Protein AF-A0A132A6T2-F1 (afdb_monomer)

Nearest PDB structures (foldseek):
  8af3-assembly1_A  TM=8.621E-01  e=3.380E-07  Homo sapiens
  8af2-assembly2_B  TM=8.865E-01  e=6.655E-07  Homo sapiens
  6z1x-assembly1_A  TM=7.982E-01  e=3.784E-07  Homo sapiens
  1ikt-assembly1_A  TM=7.901E-01  e=5.945E-07  Homo sapiens
  2qzt-assembly1_A  TM=7.476E-01  e=1.087E-03  Aedes aegypti

Radius of gyration: 22.66 Å; Cα contacts (8 Å, |Δi|>4): 522; chains: 1; bounding box: 51×52×61 Å

pLDDT: mean 80.08, std 14.8, range [29.42, 97.94]

Foldseek 3Di:
DDPVDPVDDDDPDDDPDPDDDQKDKDADPVVVVCVVLVVAQPVNCPVVVRIDMDHDVVVVVVVSVVVVVVVVVQVPDQDDPVNLVVLVVPQAQALFLVSVVLVLVQQCLQQCLVLLQVAAFKEWEQEDAPNHGDWIWIWGCNVPSSIDIDTDPDDPPDGQKYWYYYSLQVLVLDRPIDIDHDVVRSVSVVVSVVVCVVVCVCVLSVQSSQAVNVDGGHGPFSVSNLVSLLSLLVVVVVPLLVPQVPAKEKEQEDDPRDGPWIKIQDRQPCVVVDGYDRMHTDYDDDDLRHKYKYAYRSVSVCLLVVNLDSNSSRLQQSQVSCVVVVRIDMGRPCVSVSSCSVSSVGDSHPDDD

Sequence (353 aa):
LDLKDKARKIYRGDGGKGSKVDCTLIIDDQHITELLINKLDPLEAYMTGKLKVLGNITAIHKLQQLWLENSNRTQSASPTENEDHDLLESIPVSGLKSDIVFSVLRNRMHEEPEFVRRITAAYQFNVTSNGELRAIWSAENKTNALGAVYNEPYKNGKPDCSITVEDDDLAFMLGKLKVKGNIMLLQRLNSLWIELQKSGKAPEIPFIVDLISKTNLLPGLRSEMMIIELIQRLIRLPYLCQEILKVLIGFEITQNHQIVAEYCKLRLDFSKSKLTGVFDRGLPPDSADNCILTMSDDDFVRLVYHRFTLEKRNLLFYITKGIEMKKIKARGRTDIIEKITIIFKTPTSRVKL

Mean predicted aligned error: 12.39 Å

Solvent-accessible surface area (backbone atoms only — not comparable to full-atom values): 20186 Å² total; per-residue (Å²): 114,41,80,84,49,94,84,52,50,78,72,89,73,96,55,72,89,88,58,83,77,59,58,50,79,47,62,50,73,70,54,53,54,32,42,76,67,67,75,37,55,73,65,56,31,38,77,70,60,57,34,41,79,44,74,48,63,69,60,48,54,50,52,50,48,53,53,48,53,57,50,48,67,52,65,76,63,56,75,50,77,65,54,55,52,52,52,60,69,69,48,70,35,78,36,52,57,52,62,56,53,49,50,54,49,42,54,47,29,66,72,36,42,75,64,41,66,77,52,80,47,33,36,28,38,42,28,18,57,97,86,41,84,74,48,36,36,19,44,31,28,74,93,36,71,57,45,50,63,47,84,40,74,55,85,85,62,80,54,50,24,38,37,36,36,42,36,87,38,50,79,70,79,71,47,84,68,47,77,48,72,46,62,68,56,55,56,49,52,50,52,52,50,55,48,42,55,73,68,59,80,49,75,48,53,69,49,53,46,54,43,61,71,76,42,83,60,58,59,76,36,48,50,66,54,47,51,55,49,48,46,42,17,50,71,75,35,60,66,54,37,66,77,71,31,83,48,39,39,22,37,41,28,22,56,97,88,38,81,75,47,40,31,15,38,42,53,57,45,68,88,74,83,48,84,57,54,56,52,47,80,38,66,60,80,93,50,67,69,26,29,36,39,36,29,37,38,69,52,49,48,28,53,60,70,61,59,79,51,64,64,74,79,62,75,77,41,56,65,59,49,28,37,77,70,67,52,33,47,77,43,58,39,60,87,47,53,65,69,55,41,55,51,49,71,40,66,71,48,99,60,81,130

Organism: Sarcoptes scabiei (NCBI:txid52283)

Structure (mmCIF, N/CA/C/O backbone):
data_AF-A0A132A6T2-F1
#
_entry.id   AF-A0A132A6T2-F1
#
loop_
_atom_site.group_PDB
_atom_site.id
_atom_site.type_symbol
_atom_site.label_atom_id
_atom_site.label_alt_id
_atom_site.label_comp_id
_atom_site.label_asym_id
_atom_site.label_entity_id
_atom_site.label_seq_id
_atom_site.pdbx_PDB_ins_code
_atom_site.Cartn_x
_atom_site.Cartn_y
_atom_site.Cartn_z
_atom_site.occupancy
_atom_site.B_iso_or_equiv
_atom_site.auth_seq_id
_atom_site.auth_comp_id
_atom_site.auth_asym_id
_atom_site.auth_atom_id
_atom_site.pdbx_PDB_model_num
ATOM 1 N N . LEU A 1 1 ? -14.704 16.040 -22.776 1.00 71.00 1 LEU A N 1
ATOM 2 C CA . LEU A 1 1 ? -14.395 16.161 -21.334 1.00 71.00 1 LEU A CA 1
ATOM 3 C C . LEU A 1 1 ? -15.457 17.053 -20.708 1.00 71.00 1 LEU A C 1
ATOM 5 O O . LEU A 1 1 ? -15.627 18.166 -21.183 1.00 71.00 1 LEU A O 1
ATOM 9 N N . ASP A 1 2 ? -16.189 16.570 -19.710 1.00 75.69 2 ASP A N 1
ATOM 10 C CA . ASP A 1 2 ? -17.171 17.356 -18.961 1.00 75.69 2 ASP A CA 1
ATOM 11 C C . ASP A 1 2 ? -16.617 17.644 -17.565 1.00 75.69 2 ASP A C 1
ATOM 13 O O . ASP A 1 2 ? -16.524 16.749 -16.722 1.00 75.69 2 ASP A O 1
ATOM 17 N N . LEU A 1 3 ? -16.200 18.895 -17.363 1.00 75.00 3 LEU A N 1
ATOM 18 C CA . LEU A 1 3 ? -15.690 19.407 -16.089 1.00 75.00 3 LEU A CA 1
ATOM 19 C C . LEU A 1 3 ? -16.753 20.168 -15.286 1.00 75.00 3 LEU A C 1
ATOM 21 O O . LEU A 1 3 ? -16.459 20.619 -14.181 1.00 75.00 3 LEU A O 1
ATOM 25 N N . LYS A 1 4 ? -17.959 20.350 -15.838 1.00 71.19 4 LYS A N 1
ATOM 26 C CA . LYS A 1 4 ? -19.069 21.025 -15.156 1.00 71.19 4 LYS A CA 1
ATOM 27 C C . LYS A 1 4 ? -19.788 20.070 -14.208 1.00 71.19 4 LYS A C 1
ATOM 29 O O . LYS A 1 4 ? -20.270 20.497 -13.161 1.00 71.19 4 LYS A O 1
ATOM 34 N N . ASP A 1 5 ? -19.834 18.784 -14.552 1.00 67.25 5 ASP A N 1
ATOM 35 C CA . ASP A 1 5 ? -20.302 17.736 -13.649 1.00 67.25 5 ASP A CA 1
ATOM 36 C C . ASP A 1 5 ? -19.315 17.555 -12.478 1.00 67.25 5 ASP A C 1
ATOM 38 O O . ASP A 1 5 ? -18.112 17.360 -12.683 1.00 67.25 5 ASP A O 1
ATOM 42 N N . LYS A 1 6 ? -19.822 17.565 -11.237 1.00 60.31 6 LYS A N 1
ATOM 43 C CA . LYS A 1 6 ? -19.025 17.310 -10.022 1.00 60.31 6 LYS A CA 1
ATOM 44 C C . LYS A 1 6 ? -18.296 15.963 -10.073 1.00 60.31 6 LYS A C 1
ATOM 46 O O . LYS A 1 6 ? -17.220 15.841 -9.494 1.00 60.31 6 LYS A O 1
ATOM 51 N N . ALA A 1 7 ? -18.854 14.974 -10.774 1.00 57.16 7 ALA A N 1
ATOM 52 C CA . ALA A 1 7 ? -18.249 13.659 -10.958 1.00 57.16 7 ALA A CA 1
ATOM 53 C C . ALA A 1 7 ? -17.127 13.635 -12.011 1.00 57.16 7 ALA A C 1
ATOM 55 O O . ALA A 1 7 ? -16.346 12.689 -11.995 1.00 57.16 7 ALA A O 1
ATOM 56 N N . ARG A 1 8 ? -17.032 14.663 -12.875 1.00 70.62 8 ARG A N 1
ATOM 57 C CA . ARG A 1 8 ? -16.101 14.805 -14.013 1.00 70.62 8 ARG A CA 1
ATOM 58 C C . ARG A 1 8 ? -16.141 13.609 -14.969 1.00 70.62 8 ARG A C 1
ATOM 60 O O . ARG A 1 8 ? -15.693 12.514 -14.644 1.00 70.62 8 ARG A O 1
ATOM 67 N N . LYS A 1 9 ? -16.646 13.798 -16.187 1.00 69.69 9 LYS A N 1
ATOM 68 C CA . LYS A 1 9 ? -16.895 12.677 -17.111 1.00 69.69 9 LYS A CA 1
ATOM 69 C C . LYS A 1 9 ? -16.125 12.810 -18.423 1.00 69.69 9 LYS A C 1
ATOM 71 O O . LYS A 1 9 ? -15.886 13.907 -18.930 1.00 69.69 9 LYS A O 1
ATOM 76 N N . ILE A 1 10 ? -15.736 11.672 -18.992 1.00 78.75 10 ILE A N 1
ATOM 77 C CA . ILE A 1 10 ? -15.120 11.566 -20.319 1.00 78.75 10 ILE A CA 1
ATOM 78 C C . ILE A 1 10 ? -16.016 10.663 -21.164 1.00 78.75 10 ILE A C 1
ATOM 80 O O . ILE A 1 10 ? -16.459 9.617 -20.697 1.00 78.75 10 ILE A O 1
ATOM 84 N N . TYR A 1 11 ? -16.283 11.077 -22.399 1.00 74.88 11 TYR A N 1
ATOM 85 C CA . TYR A 1 11 ? -17.100 10.335 -23.356 1.00 74.88 11 TYR A CA 1
ATOM 86 C C . TYR A 1 11 ? -16.388 10.325 -24.709 1.00 74.88 11 TYR A C 1
ATOM 88 O O . TYR A 1 11 ? -15.649 11.263 -25.016 1.00 74.88 11 TYR A O 1
ATOM 96 N N . ARG A 1 12 ? -16.630 9.286 -25.512 1.00 73.69 12 ARG A N 1
ATOM 97 C CA . ARG A 1 12 ? -16.178 9.182 -26.906 1.00 73.69 12 ARG A CA 1
ATOM 98 C C . ARG A 1 12 ? -17.354 9.516 -27.835 1.00 73.69 12 ARG A C 1
ATOM 100 O O . ARG A 1 12 ? -18.436 8.976 -27.625 1.00 73.69 12 ARG A O 1
ATOM 107 N N . GLY A 1 13 ? -17.142 10.375 -28.836 1.00 71.75 13 GLY A N 1
ATOM 108 C CA . GLY A 1 13 ? -18.179 10.864 -29.767 1.00 71.75 13 GLY A CA 1
ATOM 109 C C . GLY A 1 13 ? -18.578 12.331 -29.535 1.00 71.75 13 GLY A C 1
ATOM 110 O O . GLY A 1 13 ? -17.960 13.007 -28.710 1.00 71.75 13 GLY A O 1
ATOM 111 N N . ASP A 1 14 ? -19.609 12.809 -30.245 1.00 60.06 14 ASP A N 1
ATOM 112 C CA . ASP A 1 14 ? -20.043 14.224 -30.334 1.00 60.06 14 ASP A CA 1
ATOM 113 C C . ASP A 1 14 ? -20.740 14.782 -29.072 1.00 60.06 14 ASP A C 1
ATOM 115 O O . ASP A 1 14 ? -21.805 15.393 -29.126 1.00 60.06 14 ASP A O 1
ATOM 119 N N . GLY A 1 15 ? -20.120 14.597 -27.904 1.00 58.72 15 GLY A N 1
ATOM 120 C CA . GLY A 1 15 ? -20.631 15.075 -26.620 1.00 58.72 15 GLY A CA 1
ATOM 121 C C . GLY A 1 15 ? -21.789 14.222 -26.087 1.00 58.72 15 GLY A C 1
ATOM 122 O O . GLY A 1 15 ? -22.667 13.764 -26.812 1.00 58.72 15 GLY A O 1
ATOM 123 N N . GLY A 1 16 ? -21.796 13.955 -24.779 1.00 54.16 16 GLY A N 1
ATOM 124 C CA . GLY A 1 16 ? -22.886 13.206 -24.150 1.00 54.16 16 GLY A CA 1
ATOM 125 C C . GLY A 1 16 ? -24.226 13.927 -24.339 1.00 54.16 16 GLY A C 1
ATOM 126 O O . GLY A 1 16 ? -24.342 15.086 -23.953 1.00 54.16 16 GLY A O 1
ATOM 127 N N . LYS A 1 17 ? -25.203 13.238 -24.951 1.00 52.88 17 LYS A N 1
ATOM 128 C CA . LYS A 1 17 ? -26.639 13.578 -25.070 1.00 52.88 17 LYS A CA 1
ATOM 129 C C . LYS A 1 17 ? -26.996 15.046 -24.753 1.00 52.88 17 LYS A C 1
ATOM 131 O O . LYS A 1 17 ? -27.453 15.347 -23.655 1.00 52.88 17 LYS A O 1
ATOM 136 N N . GLY A 1 18 ? -26.843 15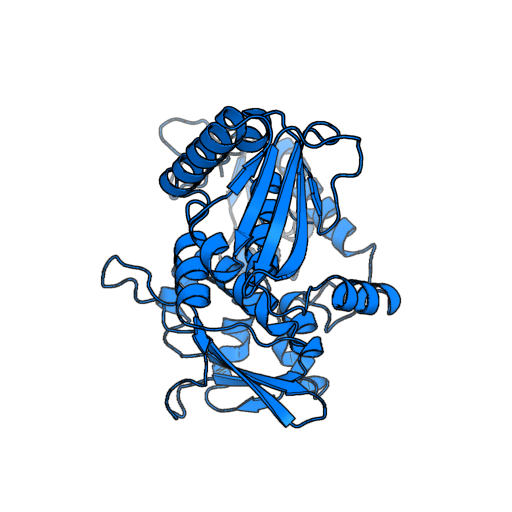.940 -25.732 1.00 57.88 18 GLY A N 1
ATOM 137 C CA . GLY A 1 18 ? -27.457 17.278 -25.711 1.00 57.88 18 GLY A CA 1
ATOM 138 C C . GLY A 1 18 ? -26.731 18.366 -24.909 1.00 57.88 18 GLY A C 1
ATOM 139 O O . GLY A 1 18 ? -27.236 19.485 -24.826 1.00 57.88 18 GLY A O 1
ATOM 140 N N . SER A 1 19 ? -25.554 18.094 -24.343 1.00 62.72 19 SER A N 1
ATOM 141 C CA . SER A 1 19 ? -24.766 19.119 -23.647 1.00 62.72 19 SER A CA 1
ATOM 142 C C . SER A 1 19 ? -24.041 20.045 -24.629 1.00 62.72 19 SER A C 1
ATOM 144 O O . SER A 1 19 ? -23.263 19.593 -25.467 1.00 62.72 19 SER A O 1
ATOM 146 N N . LYS A 1 20 ? -24.248 21.363 -24.497 1.00 71.19 20 LYS A N 1
ATOM 147 C CA . LYS A 1 20 ? -23.522 22.382 -25.270 1.00 71.19 20 LYS A CA 1
ATOM 148 C C . LYS A 1 20 ? -22.029 22.332 -24.926 1.00 71.19 20 LYS A C 1
ATOM 150 O O . LYS A 1 20 ? -21.650 22.593 -23.785 1.00 71.19 20 LYS A O 1
ATOM 155 N N . VAL A 1 21 ? -21.197 22.013 -25.914 1.00 79.75 21 VAL A N 1
ATOM 156 C CA . VAL A 1 21 ? -19.734 22.021 -25.788 1.00 79.75 21 VAL A CA 1
ATOM 157 C C . VAL A 1 21 ? -19.253 23.466 -25.643 1.00 79.75 21 VAL A C 1
ATOM 159 O O . VAL A 1 21 ? -19.522 24.300 -26.505 1.00 79.75 21 VAL A O 1
ATOM 162 N N . ASP A 1 22 ? -18.556 23.778 -24.546 1.00 81.19 22 ASP A N 1
ATOM 163 C CA . ASP A 1 22 ? -18.015 25.128 -24.324 1.00 81.19 22 ASP A CA 1
ATOM 164 C C . ASP A 1 22 ? -16.772 25.401 -25.161 1.00 81.19 22 ASP A C 1
ATOM 166 O O . ASP A 1 22 ? -16.528 26.542 -25.550 1.00 81.19 22 ASP A O 1
ATOM 170 N N . CYS A 1 23 ? -15.972 24.365 -25.409 1.00 85.06 23 CYS A N 1
ATOM 171 C CA . CYS A 1 23 ? -14.775 24.460 -26.218 1.00 85.06 23 CYS A CA 1
ATOM 172 C C . CYS A 1 23 ? -14.465 23.140 -26.928 1.00 85.06 23 CYS A C 1
ATOM 174 O O . CYS A 1 23 ? -14.558 22.067 -26.327 1.00 85.06 23 CYS A O 1
ATOM 176 N N . THR A 1 24 ? -14.056 23.250 -28.189 1.00 85.50 24 THR A N 1
ATOM 177 C CA . THR A 1 24 ? -13.569 22.145 -29.010 1.00 85.50 24 THR A CA 1
ATOM 178 C C . THR A 1 24 ? -12.079 22.334 -29.263 1.00 85.50 24 THR A C 1
ATOM 180 O O . THR A 1 24 ? -11.660 23.374 -29.772 1.00 85.50 24 THR A O 1
ATOM 183 N N . LEU A 1 25 ? -11.291 21.316 -28.923 1.00 85.88 25 LEU A N 1
ATOM 184 C CA . LEU A 1 25 ? -9.871 21.228 -29.252 1.00 85.88 25 LEU A CA 1
ATOM 185 C C . LEU A 1 25 ? -9.713 20.300 -30.454 1.00 85.88 25 LEU A C 1
ATOM 187 O O . LEU A 1 25 ? -10.222 19.181 -30.430 1.00 85.88 25 LEU A O 1
ATOM 191 N N . ILE A 1 26 ? -9.019 20.765 -31.487 1.00 87.38 26 ILE A N 1
ATOM 192 C CA . ILE A 1 26 ? -8.704 19.980 -32.681 1.00 87.38 26 ILE A CA 1
ATOM 193 C C . ILE A 1 26 ? -7.190 19.882 -32.765 1.00 87.38 26 ILE A C 1
ATOM 195 O O . ILE A 1 26 ? -6.497 20.897 -32.779 1.00 87.38 26 ILE A O 1
ATOM 199 N N . ILE A 1 27 ? -6.682 18.663 -32.802 1.00 89.06 27 ILE A N 1
ATOM 200 C CA . ILE A 1 27 ? -5.256 18.374 -32.762 1.00 89.06 27 ILE A CA 1
ATOM 201 C C . ILE A 1 27 ? -5.021 17.020 -33.421 1.00 89.06 27 ILE A C 1
ATOM 203 O O . ILE A 1 27 ? -5.876 16.136 -33.343 1.00 89.06 27 ILE A O 1
ATOM 207 N N . ASP A 1 28 ? -3.882 16.884 -34.089 1.00 87.19 28 ASP A N 1
ATOM 208 C CA . ASP A 1 28 ? -3.445 15.605 -34.636 1.00 87.19 28 ASP A CA 1
ATOM 209 C C . ASP A 1 28 ? -3.025 14.642 -33.512 1.00 87.19 28 ASP A C 1
ATOM 211 O O . ASP A 1 28 ? -2.457 15.062 -32.499 1.00 87.19 28 ASP A O 1
ATOM 215 N N . ASP A 1 29 ? -3.288 13.348 -33.686 1.00 80.25 29 ASP A N 1
ATOM 216 C CA . ASP A 1 29 ? -2.965 12.314 -32.697 1.00 80.25 29 ASP A CA 1
ATOM 217 C C . ASP A 1 29 ? -1.469 12.306 -32.325 1.00 80.25 29 ASP A C 1
ATOM 219 O O . ASP A 1 29 ? -1.109 12.196 -31.145 1.00 80.25 29 ASP A O 1
ATOM 223 N N . GLN A 1 30 ? -0.589 12.555 -33.305 1.00 80.38 30 GLN A N 1
ATOM 224 C CA . GLN A 1 30 ? 0.849 12.661 -33.064 1.00 80.38 30 GLN A CA 1
ATOM 225 C C . GLN A 1 30 ? 1.170 13.809 -32.091 1.00 80.38 30 GLN A C 1
ATOM 227 O O . GLN A 1 30 ? 1.934 13.635 -31.136 1.00 80.38 30 GLN A O 1
ATOM 232 N N . HIS A 1 31 ? 0.551 14.975 -32.283 1.00 81.44 31 HIS A N 1
ATOM 233 C CA . HIS A 1 31 ? 0.792 16.153 -31.448 1.00 81.44 31 HIS A CA 1
ATOM 234 C C . HIS A 1 31 ? 0.142 16.043 -30.064 1.00 81.44 31 HIS A C 1
ATOM 236 O O . HIS A 1 31 ? 0.678 16.599 -29.107 1.00 81.44 31 HIS A O 1
ATOM 242 N N . ILE A 1 32 ? -0.955 15.287 -29.911 1.00 78.94 32 ILE A N 1
ATOM 243 C CA . ILE A 1 32 ? -1.492 14.930 -28.584 1.00 78.94 32 ILE A CA 1
ATOM 244 C C . ILE A 1 32 ? -0.417 14.243 -27.748 1.00 78.94 32 ILE A C 1
ATOM 246 O O . ILE A 1 32 ? -0.217 14.596 -26.585 1.00 78.94 32 ILE A O 1
ATOM 250 N N . THR A 1 33 ? 0.296 13.289 -28.346 1.00 73.00 33 THR A N 1
ATOM 251 C CA . THR A 1 33 ? 1.352 12.555 -27.649 1.00 73.00 33 THR A CA 1
ATOM 252 C C . THR A 1 33 ? 2.486 13.495 -27.253 1.00 73.00 33 THR A C 1
ATOM 254 O O . THR A 1 33 ? 2.920 13.458 -26.105 1.00 73.00 33 THR A O 1
ATOM 257 N N . GLU A 1 34 ? 2.918 14.378 -28.159 1.00 77.31 34 GLU A N 1
ATOM 258 C CA . GLU A 1 34 ? 3.969 15.374 -27.907 1.00 77.31 34 GLU A CA 1
ATOM 259 C C . GLU A 1 34 ? 3.593 16.381 -26.803 1.00 77.31 34 GLU A C 1
ATOM 261 O O . GLU A 1 34 ? 4.440 16.689 -25.960 1.00 77.31 34 GLU A O 1
ATOM 266 N N . LEU A 1 35 ? 2.333 16.836 -26.751 1.00 70.00 35 LEU A N 1
ATOM 267 C CA . LEU A 1 35 ? 1.815 17.687 -25.671 1.00 70.00 35 LEU A CA 1
ATOM 268 C C . LEU A 1 35 ? 1.802 16.950 -24.325 1.00 70.00 35 LEU A C 1
ATOM 270 O O . LEU A 1 35 ? 2.228 17.497 -23.312 1.00 70.00 35 LEU A O 1
ATOM 274 N N . LEU A 1 36 ? 1.337 15.695 -24.295 1.00 66.12 36 LEU A N 1
ATOM 275 C CA . LEU A 1 36 ? 1.221 14.910 -23.057 1.00 66.12 36 LEU A CA 1
ATOM 276 C C . LEU A 1 36 ? 2.575 14.580 -22.419 1.00 66.12 36 LEU A C 1
ATOM 278 O O . LEU A 1 36 ? 2.660 14.397 -21.204 1.00 66.12 36 LEU A O 1
ATOM 282 N N . ILE A 1 37 ? 3.628 14.493 -23.230 1.00 64.44 37 ILE A N 1
ATOM 283 C CA . ILE A 1 37 ? 4.999 14.242 -22.770 1.00 64.44 37 ILE A CA 1
ATOM 284 C C . ILE A 1 37 ? 5.834 15.525 -22.655 1.00 64.44 37 ILE A C 1
ATOM 286 O O . ILE A 1 37 ? 7.044 15.428 -22.465 1.00 64.44 37 ILE A O 1
ATOM 290 N N . ASN A 1 38 ? 5.209 16.706 -22.760 1.00 62.34 38 ASN A N 1
ATOM 291 C CA . ASN A 1 38 ? 5.855 18.025 -22.718 1.00 62.34 38 ASN A CA 1
ATOM 292 C C . ASN A 1 38 ? 6.988 18.211 -23.750 1.00 62.34 38 ASN A C 1
ATOM 294 O O . ASN A 1 38 ? 7.913 18.989 -23.519 1.00 62.34 38 ASN A O 1
ATOM 298 N N . LYS A 1 39 ? 6.947 17.492 -24.880 1.00 72.06 39 LYS A N 1
ATOM 299 C CA . LYS A 1 39 ? 7.854 17.727 -26.019 1.00 72.06 39 LYS A CA 1
ATOM 300 C C . LYS A 1 39 ? 7.389 18.882 -26.899 1.00 72.06 39 LYS A C 1
ATOM 302 O O . LYS A 1 39 ? 8.208 19.468 -27.595 1.00 72.06 39 LYS A O 1
ATOM 307 N N . LEU A 1 40 ? 6.094 19.175 -26.875 1.00 74.38 40 LEU A N 1
ATOM 308 C CA . LEU A 1 40 ? 5.492 20.310 -27.554 1.00 74.38 40 LEU A CA 1
ATOM 309 C C . LEU A 1 40 ? 4.835 21.196 -26.497 1.00 74.38 40 LEU A C 1
ATOM 311 O O . LEU A 1 40 ? 4.077 20.704 -25.658 1.00 74.38 40 LEU A O 1
ATOM 315 N N . ASP A 1 41 ? 5.141 22.489 -26.517 1.00 79.25 41 ASP A N 1
ATOM 316 C CA . ASP A 1 41 ? 4.505 23.442 -25.616 1.00 79.25 41 ASP A CA 1
ATOM 317 C C . ASP A 1 41 ? 3.054 23.725 -26.074 1.00 79.25 41 ASP A C 1
ATOM 319 O O . ASP A 1 41 ? 2.813 23.933 -27.266 1.00 79.25 41 ASP A O 1
ATOM 323 N N . PRO A 1 42 ? 2.055 23.736 -25.170 1.00 74.38 42 PRO A N 1
ATOM 324 C CA . PRO A 1 42 ? 0.662 24.003 -25.529 1.00 74.38 42 PRO A CA 1
ATOM 325 C C . PRO A 1 42 ? 0.403 25.360 -26.195 1.00 74.38 42 PRO A C 1
ATOM 327 O O . PRO A 1 42 ? -0.514 25.468 -27.013 1.00 74.38 42 PRO A O 1
ATOM 330 N N . LEU A 1 43 ? 1.159 26.401 -25.833 1.00 75.69 43 LEU A N 1
ATOM 331 C CA . LEU A 1 43 ? 1.038 27.724 -26.439 1.00 75.69 43 LEU A CA 1
ATOM 332 C C . LEU A 1 43 ? 1.706 27.730 -27.815 1.00 75.69 43 LEU A C 1
ATOM 334 O O . LEU A 1 43 ? 1.110 28.225 -28.768 1.00 75.69 43 LEU A O 1
ATOM 338 N N . GLU A 1 44 ? 2.877 27.111 -27.954 1.00 81.12 44 GLU A N 1
ATOM 339 C CA . GLU A 1 44 ? 3.532 26.908 -29.250 1.00 81.12 44 GLU A CA 1
ATOM 340 C C . GLU A 1 44 ? 2.643 26.111 -30.215 1.00 81.12 44 GLU A C 1
ATOM 342 O O . GLU A 1 44 ? 2.447 26.519 -31.360 1.00 81.12 44 GLU A O 1
ATOM 347 N N . ALA A 1 45 ? 2.042 25.009 -29.760 1.00 84.12 45 ALA A N 1
ATOM 348 C CA . ALA A 1 45 ? 1.122 24.204 -30.560 1.00 84.12 45 ALA A CA 1
ATOM 349 C C . ALA A 1 45 ? -0.061 25.034 -31.070 1.00 84.12 45 ALA A C 1
ATOM 351 O O . ALA A 1 45 ? -0.480 24.880 -32.217 1.00 84.12 45 ALA A O 1
ATOM 352 N N . TYR A 1 46 ? -0.583 25.931 -30.230 1.00 81.44 46 TYR A N 1
ATOM 353 C CA . TYR A 1 46 ? -1.661 26.836 -30.608 1.00 81.44 46 TYR A CA 1
ATOM 354 C C . TYR A 1 46 ? -1.201 27.886 -31.627 1.00 81.44 46 TYR A C 1
ATOM 356 O O . TYR A 1 46 ? -1.811 28.029 -32.686 1.00 81.44 46 TYR A O 1
ATOM 364 N N . MET A 1 47 ? -0.084 28.566 -31.356 1.00 79.75 47 MET A N 1
ATOM 365 C CA . MET A 1 47 ? 0.470 29.613 -32.223 1.00 79.75 47 MET A CA 1
ATOM 366 C C . MET A 1 47 ? 0.902 29.082 -33.596 1.00 79.75 47 MET A C 1
ATOM 368 O O . MET A 1 47 ? 0.793 29.788 -34.594 1.00 79.75 47 MET A O 1
ATOM 372 N N . THR A 1 48 ? 1.358 27.830 -33.659 1.00 87.25 48 THR A N 1
ATOM 373 C CA . THR A 1 48 ? 1.771 27.153 -34.902 1.00 87.25 48 THR A CA 1
ATOM 374 C C . THR A 1 48 ? 0.617 26.444 -35.620 1.00 87.25 48 THR A C 1
ATOM 376 O O . THR A 1 48 ? 0.817 25.871 -36.689 1.00 87.25 48 THR A O 1
ATOM 379 N N . GLY A 1 49 ? -0.597 26.468 -35.058 1.00 86.31 49 GLY A N 1
ATOM 380 C CA . GLY A 1 49 ? -1.794 25.860 -35.647 1.00 86.31 49 GLY A CA 1
ATOM 381 C C . GLY A 1 49 ? -1.889 24.334 -35.521 1.00 86.31 49 GLY A C 1
ATOM 382 O O . GLY A 1 49 ? -2.845 23.753 -36.041 1.00 86.31 49 GLY A O 1
ATOM 383 N N . LYS A 1 50 ? -0.945 23.692 -34.817 1.00 87.75 50 LYS A N 1
ATOM 384 C CA . LYS A 1 50 ? -0.956 22.253 -34.482 1.00 87.75 50 LYS A CA 1
ATOM 385 C C . LYS A 1 50 ? -2.074 21.893 -33.497 1.00 87.75 50 LYS A C 1
ATOM 387 O O . LYS A 1 50 ? -2.604 20.787 -33.540 1.00 87.75 50 LYS A O 1
ATOM 392 N N . LEU A 1 51 ? -2.450 22.838 -32.634 1.00 87.88 51 LEU A N 1
ATOM 393 C CA . LEU A 1 51 ? -3.612 22.786 -31.752 1.00 87.88 51 LEU A CA 1
ATOM 394 C C . LEU A 1 51 ? -4.567 23.917 -32.139 1.00 87.88 51 LEU A C 1
ATOM 396 O O . LEU A 1 51 ? -4.259 25.089 -31.955 1.00 87.88 51 LEU A O 1
ATOM 400 N N . LYS A 1 52 ? -5.754 23.584 -32.640 1.00 88.19 52 LYS A N 1
ATOM 401 C CA . LYS A 1 52 ? -6.811 24.566 -32.907 1.00 88.19 52 LYS A CA 1
ATOM 402 C C . LYS A 1 52 ? -7.838 24.549 -31.785 1.00 88.19 52 LYS A C 1
ATOM 404 O O . LYS A 1 52 ? -8.211 23.494 -31.275 1.00 88.19 52 LYS A O 1
ATOM 409 N N . VAL A 1 53 ? -8.318 25.734 -31.436 1.00 84.88 53 VAL A N 1
ATOM 410 C CA . VAL A 1 53 ? -9.278 25.955 -30.355 1.00 84.88 53 VAL A CA 1
ATOM 411 C C . VAL A 1 53 ? -10.499 26.657 -30.930 1.00 84.88 53 VAL A C 1
ATOM 413 O O . VAL A 1 53 ? -10.369 27.703 -31.559 1.00 84.88 53 VAL A O 1
ATOM 416 N N . LEU A 1 54 ? -11.686 26.100 -30.701 1.00 84.88 54 LEU A N 1
ATOM 417 C CA . LEU A 1 54 ? -12.967 26.707 -31.068 1.00 84.88 54 LEU A CA 1
ATOM 418 C C . LEU A 1 54 ? -13.833 26.888 -29.816 1.00 84.88 54 LEU A C 1
ATOM 420 O O . LEU A 1 54 ? -13.828 26.033 -28.932 1.00 84.88 54 LEU A O 1
ATOM 424 N N . GLY A 1 55 ? -14.616 27.964 -29.744 1.00 84.50 55 GLY A N 1
ATOM 425 C CA . GLY A 1 55 ? -15.514 28.237 -28.615 1.00 84.50 55 GLY A CA 1
ATOM 426 C C . GLY A 1 55 ? -14.900 29.162 -27.559 1.00 84.50 55 GLY A C 1
ATOM 427 O O . GLY A 1 55 ? -14.279 30.168 -27.892 1.00 84.50 55 GLY A O 1
ATOM 428 N N . ASN A 1 56 ? -15.120 28.873 -26.276 1.00 82.50 56 ASN A N 1
ATOM 429 C CA . ASN A 1 56 ? -14.748 29.752 -25.167 1.00 82.50 56 ASN A CA 1
ATOM 430 C C . ASN A 1 56 ? -13.230 29.750 -24.901 1.00 82.50 56 ASN A C 1
ATOM 432 O O . ASN A 1 56 ? -12.711 28.913 -24.160 1.00 82.50 56 ASN A O 1
ATOM 436 N N . ILE A 1 57 ? -12.535 30.742 -25.458 1.00 76.62 57 ILE A N 1
ATOM 437 C CA . ILE A 1 57 ? -11.081 30.937 -25.337 1.00 76.62 57 ILE A CA 1
ATOM 438 C C . ILE A 1 57 ? -10.634 31.086 -23.866 1.00 76.62 57 ILE A C 1
ATOM 440 O O . ILE A 1 57 ? -9.579 30.582 -23.481 1.00 76.62 57 ILE A O 1
ATOM 444 N N . THR A 1 58 ? -11.455 31.680 -22.991 1.00 78.00 58 THR A N 1
ATOM 445 C CA . THR A 1 58 ? -11.142 31.812 -21.555 1.00 78.00 58 THR A CA 1
ATOM 446 C C . THR A 1 58 ? -11.061 30.456 -20.848 1.00 78.00 58 THR A C 1
ATOM 448 O O . THR A 1 58 ? -10.252 30.283 -19.936 1.00 78.00 58 THR A O 1
ATOM 451 N N . ALA A 1 59 ? -11.865 29.470 -21.260 1.00 72.44 59 ALA A N 1
ATOM 452 C CA . ALA A 1 59 ? -11.784 28.116 -20.713 1.00 72.44 59 ALA A CA 1
ATOM 453 C C . ALA A 1 59 ? -10.444 27.442 -21.058 1.00 72.44 59 ALA A C 1
ATOM 455 O O . ALA A 1 59 ? -9.917 26.677 -20.251 1.00 72.44 59 ALA A O 1
ATOM 456 N N . ILE A 1 60 ? -9.863 27.779 -22.212 1.00 74.00 60 ILE A N 1
ATOM 457 C CA . ILE A 1 60 ? -8.565 27.259 -22.649 1.00 74.00 60 ILE A CA 1
ATOM 458 C C . ILE A 1 60 ? -7.408 27.926 -21.942 1.00 74.00 60 ILE A C 1
ATOM 460 O O . ILE A 1 60 ? -6.511 27.215 -21.508 1.00 74.00 60 ILE A O 1
ATOM 464 N N . HIS A 1 61 ? -7.465 29.233 -21.700 1.00 74.69 61 HIS A N 1
ATOM 465 C CA . HIS A 1 61 ? -6.472 29.868 -20.838 1.00 74.69 61 HIS A CA 1
ATOM 466 C C . HIS A 1 61 ? -6.498 29.297 -19.416 1.00 74.69 61 HIS A C 1
ATOM 468 O O . HIS A 1 61 ? -5.440 29.062 -18.844 1.00 74.69 61 HIS A O 1
ATOM 474 N N . LYS A 1 62 ? -7.678 28.973 -18.864 1.00 76.62 62 LYS A N 1
ATOM 475 C CA . LYS A 1 62 ? -7.777 28.266 -17.573 1.00 76.62 62 LYS A CA 1
ATOM 476 C C . LYS A 1 62 ? -7.192 26.855 -17.635 1.00 76.62 62 LYS A C 1
ATOM 478 O O . LYS A 1 62 ? -6.503 26.446 -16.709 1.00 76.62 62 LYS A O 1
ATOM 483 N N . LEU A 1 63 ? -7.445 26.108 -18.710 1.00 70.94 63 LEU A N 1
ATOM 484 C CA . LEU A 1 63 ? -6.865 24.777 -18.899 1.00 70.94 63 LEU A CA 1
ATOM 485 C C . LEU A 1 63 ? -5.334 24.838 -19.046 1.00 70.94 63 LEU A C 1
ATOM 487 O O . LEU A 1 63 ? -4.634 24.049 -18.419 1.00 70.94 63 LEU A O 1
ATOM 491 N N . GLN A 1 64 ? -4.820 25.810 -19.806 1.00 70.50 64 GLN A N 1
ATOM 492 C CA . GLN A 1 64 ? -3.391 26.103 -19.932 1.00 70.50 64 GLN A CA 1
ATOM 493 C C . GLN A 1 64 ? -2.787 26.487 -18.584 1.00 70.50 64 GLN A C 1
ATOM 495 O O . GLN A 1 64 ? -1.749 25.952 -18.217 1.00 70.50 64 GLN A O 1
ATOM 500 N N . GLN A 1 65 ? -3.447 27.355 -17.818 1.00 72.00 65 GLN A N 1
ATOM 501 C CA . GLN A 1 65 ? -3.004 27.739 -16.483 1.00 72.00 65 GLN A CA 1
ATOM 502 C C . GLN A 1 65 ? -2.946 26.524 -15.550 1.00 72.00 65 GLN A C 1
ATOM 504 O O . GLN A 1 65 ? -1.949 26.350 -14.864 1.00 72.00 65 GLN A O 1
ATOM 509 N N . LEU A 1 66 ? -3.940 25.630 -15.580 1.00 66.94 66 LEU A N 1
ATOM 510 C CA . LEU A 1 66 ? -3.907 24.379 -14.813 1.00 66.94 66 LEU A CA 1
ATOM 511 C C . LEU A 1 66 ? -2.745 23.467 -15.237 1.00 66.94 66 LEU A C 1
ATOM 513 O O . LEU A 1 66 ? -2.114 22.844 -14.385 1.00 66.94 66 LEU A O 1
ATOM 517 N N . TRP A 1 67 ? -2.435 23.381 -16.534 1.00 64.62 67 TRP A N 1
ATOM 518 C CA . TRP A 1 67 ? -1.258 22.653 -17.022 1.00 64.62 67 TRP A CA 1
ATOM 519 C C . TRP A 1 67 ? 0.052 23.305 -16.571 1.00 64.62 67 TRP A C 1
ATOM 521 O O . TRP A 1 67 ? 0.963 22.597 -16.138 1.00 64.62 67 TRP A O 1
ATOM 531 N N . LEU A 1 68 ? 0.132 24.636 -16.597 1.00 59.84 68 LEU A N 1
ATOM 532 C CA . LEU A 1 68 ? 1.302 25.406 -16.179 1.00 59.84 68 LEU A CA 1
ATOM 533 C C . LEU A 1 68 ? 1.517 25.335 -14.661 1.00 59.84 68 LEU A C 1
ATOM 535 O O . LEU A 1 68 ? 2.630 25.105 -14.210 1.00 59.84 68 LEU A O 1
ATOM 539 N N . GLU A 1 69 ? 0.459 25.441 -13.858 1.00 60.22 69 GLU A N 1
ATOM 540 C CA . GLU A 1 69 ? 0.487 25.273 -12.400 1.00 60.22 69 GLU A CA 1
ATOM 541 C C . GLU A 1 69 ? 0.932 23.857 -12.009 1.00 60.22 69 GLU A C 1
ATOM 543 O O . GLU A 1 69 ? 1.735 23.682 -11.092 1.00 60.22 69 GLU A O 1
ATOM 548 N N . ASN A 1 70 ? 0.478 22.834 -12.738 1.00 53.06 70 ASN A N 1
ATOM 549 C CA . ASN A 1 70 ? 0.918 21.449 -12.547 1.00 53.06 70 ASN A CA 1
ATOM 550 C C . ASN A 1 70 ? 2.389 21.256 -12.981 1.00 53.06 70 ASN A C 1
ATOM 552 O O . ASN A 1 70 ? 3.127 20.499 -12.344 1.00 53.06 70 ASN A O 1
ATOM 556 N N . SER A 1 71 ? 2.831 21.984 -14.013 1.00 50.19 71 SER A N 1
ATOM 557 C CA . SER A 1 71 ? 4.222 22.019 -14.494 1.00 50.19 71 SER A CA 1
ATOM 558 C C . SER A 1 71 ? 5.159 22.779 -13.544 1.00 50.19 71 SER A C 1
ATOM 560 O O . SER A 1 71 ? 6.305 22.386 -13.350 1.00 50.19 71 SER A O 1
ATOM 562 N N . ASN A 1 72 ? 4.675 23.828 -12.880 1.00 46.22 72 ASN A N 1
ATOM 563 C CA . ASN A 1 72 ? 5.444 24.622 -11.920 1.00 46.22 72 ASN A CA 1
ATOM 564 C C . ASN A 1 72 ? 5.526 23.935 -10.548 1.00 46.22 72 ASN A C 1
ATOM 566 O O . ASN A 1 72 ? 6.590 23.931 -9.934 1.00 46.22 72 ASN A O 1
ATOM 570 N N . ARG A 1 73 ? 4.473 23.223 -10.112 1.00 43.97 73 ARG A N 1
ATOM 571 C CA . ARG A 1 73 ? 4.546 22.285 -8.967 1.00 43.97 73 ARG A CA 1
ATOM 572 C C . ARG A 1 73 ? 5.563 21.158 -9.183 1.00 43.97 73 ARG A C 1
ATOM 574 O O . ARG A 1 73 ? 6.095 20.596 -8.228 1.00 43.97 73 ARG A O 1
ATOM 581 N N . THR A 1 74 ? 5.855 20.819 -10.438 1.00 43.53 74 THR A N 1
ATOM 582 C CA . THR A 1 74 ? 6.927 19.879 -10.794 1.00 43.53 74 THR A CA 1
ATOM 583 C C . THR A 1 74 ? 8.298 20.547 -10.974 1.00 43.53 74 THR A C 1
ATOM 585 O O . THR A 1 74 ? 9.284 19.828 -11.083 1.00 43.53 74 THR A O 1
ATOM 588 N N . GLN A 1 75 ? 8.409 21.880 -10.923 1.00 41.12 75 GLN A N 1
ATOM 589 C CA . GLN A 1 75 ? 9.685 22.613 -10.998 1.00 41.12 75 GLN A CA 1
ATOM 590 C C . GLN A 1 75 ? 10.256 23.020 -9.630 1.00 41.12 75 GLN A C 1
ATOM 592 O O . GLN A 1 75 ? 11.462 23.207 -9.529 1.00 41.12 75 GLN A O 1
ATOM 597 N N . SER A 1 76 ? 9.447 23.115 -8.570 1.00 34.44 76 SER A N 1
ATOM 598 C CA . SER A 1 76 ? 9.889 23.679 -7.281 1.00 34.44 76 SER A CA 1
ATOM 599 C C . SER A 1 76 ? 10.359 22.673 -6.220 1.00 34.44 76 SER A C 1
ATOM 601 O O . SER A 1 76 ? 10.495 23.051 -5.064 1.00 34.44 76 SER A O 1
ATOM 603 N N . ALA A 1 77 ? 10.591 21.403 -6.558 1.00 41.59 77 ALA A N 1
ATOM 604 C CA . ALA A 1 77 ? 11.187 20.463 -5.603 1.00 41.59 77 ALA A CA 1
ATOM 605 C C . ALA A 1 77 ? 11.889 19.322 -6.339 1.00 41.59 77 ALA A C 1
ATOM 607 O O . ALA A 1 77 ? 11.245 18.360 -6.757 1.00 41.59 77 ALA A O 1
ATOM 608 N N . SER A 1 78 ? 13.194 19.437 -6.538 1.00 44.94 78 SER A N 1
ATOM 609 C CA . SER A 1 78 ? 14.057 18.263 -6.645 1.00 44.94 78 SER A CA 1
ATOM 610 C C . SER A 1 78 ? 14.057 17.541 -5.288 1.00 44.94 78 SER A C 1
ATOM 612 O O . SER A 1 78 ? 14.150 18.235 -4.276 1.00 44.94 78 SER A O 1
ATOM 614 N N . PRO A 1 79 ? 13.971 16.199 -5.239 1.00 51.47 79 PRO A N 1
ATOM 615 C CA . PRO A 1 79 ? 14.208 15.444 -4.011 1.00 51.47 79 PRO A CA 1
ATOM 616 C C . PRO A 1 79 ? 15.541 15.868 -3.394 1.00 51.47 79 PRO A C 1
ATOM 618 O O . PRO A 1 79 ? 16.574 15.718 -4.045 1.00 51.47 79 PRO A O 1
ATOM 621 N N . THR A 1 80 ? 15.551 16.417 -2.184 1.00 57.84 80 THR A N 1
ATOM 622 C CA . THR A 1 80 ? 16.810 16.511 -1.428 1.00 57.84 80 THR A CA 1
ATOM 623 C C . THR A 1 80 ? 17.185 15.113 -0.917 1.00 57.84 80 THR A C 1
ATOM 625 O O . THR A 1 80 ? 16.303 14.269 -0.769 1.00 57.84 80 THR A O 1
ATOM 628 N N . GLU A 1 81 ? 18.468 14.831 -0.654 1.00 60.69 81 GLU A N 1
ATOM 629 C CA . GLU A 1 81 ? 18.885 13.540 -0.059 1.00 60.69 81 GLU A CA 1
ATOM 630 C C . GLU A 1 81 ? 18.118 13.234 1.243 1.00 60.69 81 GLU A C 1
ATOM 632 O O . GLU A 1 81 ? 17.777 12.082 1.502 1.00 60.69 81 GLU A O 1
ATOM 637 N N . ASN A 1 82 ? 17.739 14.279 1.989 1.00 69.31 82 ASN A N 1
ATOM 638 C CA . ASN A 1 82 ? 16.888 14.175 3.174 1.00 69.31 82 ASN A CA 1
ATOM 639 C C . ASN A 1 82 ? 15.480 13.639 2.851 1.00 69.31 82 ASN A C 1
ATOM 641 O O . ASN A 1 82 ? 14.974 12.795 3.575 1.00 69.31 82 ASN A O 1
ATOM 645 N N . GLU A 1 83 ? 14.863 14.037 1.732 1.00 72.69 83 GLU A N 1
ATOM 646 C CA . GLU A 1 83 ? 13.533 13.535 1.348 1.00 72.69 83 GLU A CA 1
ATOM 647 C C . GLU A 1 83 ? 13.523 12.054 0.936 1.00 72.69 83 GLU A C 1
ATOM 649 O O . GLU A 1 83 ? 12.496 11.389 1.079 1.00 72.69 83 GLU A O 1
ATOM 654 N N . ASP A 1 84 ? 14.617 11.538 0.362 1.00 79.38 84 ASP A N 1
ATOM 655 C CA . ASP A 1 84 ? 14.720 10.115 -0.001 1.00 79.38 84 ASP A CA 1
ATOM 656 C C . ASP A 1 84 ? 14.852 9.252 1.257 1.00 79.38 84 ASP A C 1
ATOM 658 O O . ASP A 1 84 ? 14.171 8.236 1.384 1.00 79.38 84 ASP A O 1
ATOM 662 N N . HIS A 1 85 ? 15.667 9.706 2.212 1.00 84.12 85 HIS A N 1
ATOM 663 C CA . HIS A 1 85 ? 15.782 9.087 3.526 1.00 84.12 85 HIS A CA 1
ATOM 664 C C . HIS A 1 85 ? 14.435 9.082 4.262 1.00 84.12 85 HIS A C 1
ATOM 666 O O . HIS A 1 85 ? 13.959 8.018 4.653 1.00 84.12 85 HIS A O 1
ATOM 672 N N . ASP A 1 86 ? 13.769 10.237 4.352 1.00 85.25 86 ASP A N 1
ATOM 673 C CA . ASP A 1 86 ? 12.463 10.370 5.009 1.00 85.25 86 ASP A CA 1
ATOM 674 C C . ASP A 1 86 ? 11.397 9.475 4.355 1.00 85.25 86 ASP A C 1
ATOM 676 O O . ASP A 1 86 ? 10.586 8.851 5.042 1.00 85.25 86 ASP A O 1
ATOM 680 N N . LEU A 1 87 ? 11.403 9.360 3.019 1.00 85.94 87 LEU A N 1
ATOM 681 C CA . LEU A 1 87 ? 10.513 8.445 2.303 1.00 85.94 87 LEU A CA 1
ATOM 682 C C . LEU A 1 87 ? 10.771 6.992 2.714 1.00 85.94 87 LEU A C 1
ATOM 684 O O . LEU A 1 87 ? 9.821 6.274 3.026 1.00 85.94 87 LEU A O 1
ATOM 688 N N . LEU A 1 88 ? 12.031 6.555 2.712 1.00 89.31 88 LEU A N 1
ATOM 689 C CA . LEU A 1 88 ? 12.389 5.188 3.081 1.00 89.31 88 LEU A CA 1
ATOM 690 C C . LEU A 1 88 ? 12.035 4.888 4.541 1.00 89.31 88 LEU A C 1
ATOM 692 O O . LEU A 1 88 ? 11.517 3.809 4.826 1.00 89.31 88 LEU A O 1
ATOM 696 N N . GLU A 1 89 ? 12.257 5.819 5.463 1.00 90.44 89 GLU A N 1
ATOM 697 C CA . GLU A 1 89 ? 11.870 5.648 6.868 1.00 90.44 89 GLU A CA 1
ATOM 698 C C . GLU A 1 89 ? 10.353 5.642 7.075 1.00 90.44 89 GLU A C 1
ATOM 700 O O . GLU A 1 89 ? 9.853 4.949 7.960 1.00 90.44 89 GLU A O 1
ATOM 705 N N . SER A 1 90 ? 9.598 6.358 6.237 1.00 88.81 90 SER A N 1
ATOM 706 C CA . SER A 1 90 ? 8.136 6.415 6.346 1.00 88.81 90 SER A CA 1
ATOM 707 C C . SER A 1 90 ? 7.423 5.113 5.956 1.00 88.81 90 SER A C 1
ATOM 709 O O . SER A 1 90 ? 6.250 4.928 6.298 1.00 88.81 90 SER A O 1
ATOM 711 N N . ILE A 1 91 ? 8.097 4.217 5.224 1.00 90.94 91 ILE A N 1
ATOM 712 C CA . ILE A 1 91 ? 7.508 2.960 4.755 1.00 90.94 91 ILE A CA 1
ATOM 713 C C . ILE A 1 91 ? 7.620 1.916 5.867 1.00 90.94 91 ILE A C 1
ATOM 715 O O . ILE A 1 91 ? 8.731 1.584 6.286 1.00 90.94 91 ILE A O 1
ATOM 719 N N . PRO A 1 92 ? 6.494 1.355 6.337 1.00 91.56 92 PRO A N 1
ATOM 720 C CA . PRO A 1 92 ? 6.528 0.378 7.407 1.00 91.56 92 PRO A CA 1
ATOM 721 C C . PRO A 1 92 ? 7.136 -0.943 6.922 1.00 91.56 92 PRO A C 1
ATOM 723 O O . PRO A 1 92 ? 6.882 -1.394 5.805 1.00 91.56 92 PRO A O 1
ATOM 726 N N . VAL A 1 93 ? 7.928 -1.563 7.796 1.00 94.94 93 VAL A N 1
ATOM 727 C CA . VAL A 1 93 ? 8.654 -2.817 7.535 1.00 94.94 93 VAL A CA 1
ATOM 728 C C . VAL A 1 93 ? 8.384 -3.869 8.613 1.00 94.94 93 VAL A C 1
ATOM 730 O O . VAL A 1 93 ? 9.180 -4.783 8.809 1.00 94.94 93 VAL A O 1
ATOM 733 N N . SER A 1 94 ? 7.285 -3.747 9.364 1.00 93.94 94 SER A N 1
ATOM 734 C CA . SER A 1 94 ? 7.033 -4.642 10.502 1.00 93.94 94 SER A CA 1
ATOM 735 C C . SER A 1 94 ? 6.704 -6.078 10.073 1.00 93.94 94 SER A C 1
ATOM 737 O O . SER A 1 94 ? 6.880 -7.012 10.855 1.00 93.94 94 SER A O 1
ATOM 739 N N . GLY A 1 95 ? 6.236 -6.255 8.832 1.00 91.94 95 GLY A N 1
ATOM 740 C CA . GLY A 1 95 ? 5.701 -7.521 8.332 1.00 91.94 95 GLY A CA 1
ATOM 741 C C . GLY A 1 95 ? 4.281 -7.818 8.827 1.00 91.94 95 GLY A C 1
ATOM 742 O O . GLY A 1 95 ? 3.787 -8.923 8.624 1.00 91.94 95 GLY A O 1
ATOM 743 N N . LEU A 1 96 ? 3.610 -6.857 9.470 1.00 92.88 96 LEU A N 1
ATOM 744 C CA . LEU A 1 96 ? 2.216 -6.989 9.887 1.00 92.88 96 LEU A CA 1
ATOM 745 C C . LEU A 1 96 ? 1.263 -6.630 8.741 1.00 92.88 96 LEU A C 1
ATOM 747 O O . LEU A 1 96 ? 1.425 -5.614 8.063 1.00 92.88 96 LEU A O 1
ATOM 751 N N . LYS A 1 97 ? 0.200 -7.416 8.562 1.00 91.62 97 LYS A N 1
ATOM 752 C CA . LYS A 1 97 ? -0.892 -7.134 7.613 1.00 91.62 97 LYS A CA 1
ATOM 753 C C . LYS A 1 97 ? -1.603 -5.827 7.952 1.00 91.62 97 LYS A C 1
ATOM 755 O O . LYS A 1 97 ? -2.103 -5.149 7.053 1.00 91.62 97 LYS A O 1
ATOM 760 N N . SER A 1 98 ? -1.611 -5.439 9.226 1.00 92.12 98 SER A N 1
ATOM 761 C CA . SER A 1 98 ? -2.107 -4.140 9.676 1.00 92.12 98 SER A CA 1
ATOM 762 C C . SER A 1 98 ? -1.424 -2.948 9.015 1.00 92.12 98 SER A C 1
ATOM 764 O O . SER A 1 98 ? -2.128 -1.997 8.673 1.00 92.12 98 SER A O 1
ATOM 766 N N . ASP A 1 99 ? -0.127 -3.018 8.705 1.00 92.25 99 ASP A N 1
ATOM 767 C CA . ASP A 1 99 ? 0.558 -1.959 7.953 1.00 92.25 99 ASP A CA 1
ATOM 768 C C . ASP A 1 99 ? -0.133 -1.700 6.606 1.00 92.25 99 ASP A C 1
ATOM 770 O O . ASP A 1 99 ? -0.413 -0.556 6.236 1.00 92.25 99 ASP A O 1
ATOM 774 N N . ILE A 1 100 ? -0.476 -2.777 5.895 1.00 90.38 100 ILE A N 1
ATOM 775 C CA . ILE A 1 100 ? -1.162 -2.719 4.602 1.00 90.38 100 ILE A CA 1
ATOM 776 C C . ILE A 1 100 ? -2.599 -2.225 4.774 1.00 90.38 100 ILE A C 1
ATOM 778 O O . ILE A 1 100 ? -3.018 -1.300 4.076 1.00 90.38 100 ILE A O 1
ATOM 782 N N . VAL A 1 101 ? -3.360 -2.809 5.704 1.00 89.44 101 VAL A N 1
ATOM 783 C CA . VAL A 1 101 ? -4.779 -2.470 5.908 1.00 89.44 101 VAL A CA 1
ATOM 784 C C . VAL A 1 101 ? -4.948 -0.990 6.249 1.00 89.44 101 VAL A C 1
ATOM 786 O O . VAL A 1 101 ? -5.781 -0.310 5.645 1.00 89.44 101 VAL A O 1
ATOM 789 N N . PHE A 1 102 ? -4.146 -0.460 7.173 1.00 91.19 102 PHE A N 1
ATOM 790 C CA . PHE A 1 102 ? -4.257 0.937 7.586 1.00 91.19 102 PHE A CA 1
ATOM 791 C C . PHE A 1 102 ? -3.678 1.915 6.561 1.00 91.19 102 PHE A C 1
ATOM 793 O O . PHE A 1 102 ? -4.193 3.029 6.443 1.00 91.19 102 PHE A O 1
ATOM 800 N N . SER A 1 103 ? -2.696 1.502 5.753 1.00 88.38 103 SER A N 1
ATOM 801 C CA . SER A 1 103 ? -2.270 2.266 4.574 1.00 88.38 103 SER A CA 1
ATOM 802 C C . SER A 1 103 ? -3.406 2.393 3.547 1.00 88.38 103 SER A C 1
ATOM 804 O O . SER A 1 103 ? -3.755 3.496 3.119 1.00 88.38 103 SER A O 1
ATOM 806 N N . VAL A 1 104 ? -4.088 1.285 3.230 1.00 87.38 104 VAL A N 1
ATOM 807 C CA . VAL A 1 104 ? -5.259 1.290 2.336 1.00 87.38 104 VAL A CA 1
ATOM 808 C C . VAL A 1 104 ? -6.389 2.145 2.907 1.00 87.38 104 VAL A C 1
ATOM 810 O O . VAL A 1 104 ? -6.992 2.930 2.171 1.00 87.38 104 VAL A O 1
ATOM 813 N N . LEU A 1 105 ? -6.669 2.035 4.210 1.00 88.94 105 LEU A N 1
ATOM 814 C CA . LEU A 1 105 ? -7.682 2.852 4.877 1.00 88.94 105 LEU A CA 1
ATOM 815 C C . LEU A 1 105 ? -7.352 4.344 4.760 1.00 88.94 105 LEU A C 1
ATOM 817 O O . LEU A 1 105 ? -8.222 5.124 4.375 1.00 88.94 105 LEU A O 1
ATOM 821 N N . ARG A 1 106 ? -6.098 4.735 5.019 1.00 88.50 106 ARG A N 1
ATOM 822 C CA . ARG A 1 106 ? -5.621 6.117 4.865 1.00 88.50 106 ARG A CA 1
ATOM 823 C C . ARG A 1 106 ? -5.870 6.640 3.448 1.00 88.50 106 ARG A C 1
ATOM 825 O O . ARG A 1 106 ? -6.468 7.704 3.289 1.00 88.50 106 ARG A O 1
ATOM 832 N N . ASN A 1 107 ? -5.479 5.872 2.430 1.00 85.81 107 ASN A N 1
ATOM 833 C CA . ASN A 1 107 ? -5.672 6.246 1.026 1.00 85.81 107 ASN A CA 1
ATOM 834 C C . ASN A 1 107 ? -7.162 6.399 0.685 1.00 85.81 107 ASN A C 1
ATOM 836 O O . ASN A 1 107 ? -7.556 7.369 0.037 1.00 85.81 107 ASN A O 1
ATOM 840 N N . ARG A 1 108 ? -8.019 5.493 1.175 1.00 86.56 108 ARG A N 1
ATOM 841 C CA . ARG A 1 108 ? -9.471 5.577 0.964 1.00 86.56 108 ARG A CA 1
ATOM 842 C C . ARG A 1 108 ? -10.113 6.760 1.659 1.00 86.56 108 ARG A C 1
ATOM 844 O O . ARG A 1 108 ? -10.969 7.394 1.058 1.00 86.56 108 ARG A O 1
ATOM 851 N N . MET A 1 109 ? -9.706 7.085 2.880 1.00 87.81 109 MET A N 1
ATOM 852 C CA . MET A 1 109 ? -10.224 8.263 3.576 1.00 87.81 109 MET A CA 1
ATOM 853 C C . MET A 1 109 ? -9.939 9.543 2.782 1.00 87.81 109 MET A C 1
ATOM 855 O O . MET A 1 109 ? -10.811 10.401 2.655 1.00 87.81 109 MET A O 1
ATOM 859 N N . HIS A 1 110 ? -8.755 9.628 2.176 1.00 85.31 110 HIS A N 1
ATOM 860 C CA . HIS A 1 110 ? -8.371 10.761 1.344 1.00 85.31 110 HIS A CA 1
ATOM 861 C C . HIS A 1 110 ? -9.136 10.831 0.010 1.00 85.31 110 HIS A C 1
ATOM 863 O O . HIS A 1 110 ? -9.571 11.906 -0.402 1.00 85.31 110 HIS A O 1
ATOM 869 N N . GLU A 1 111 ? -9.323 9.697 -0.667 1.00 84.81 111 GLU A N 1
ATOM 870 C CA . GLU A 1 111 ? -10.039 9.646 -1.948 1.00 84.81 111 GLU A CA 1
ATOM 871 C C . GLU A 1 111 ? -11.563 9.747 -1.810 1.00 84.81 111 GLU A C 1
ATOM 873 O O . GLU A 1 111 ? -12.239 10.184 -2.742 1.00 84.81 111 GLU A O 1
ATOM 878 N N . GLU A 1 112 ? -12.108 9.352 -0.659 1.00 89.12 112 GLU A N 1
ATOM 879 C CA . GLU A 1 112 ? -13.545 9.228 -0.419 1.00 89.12 112 GLU A CA 1
ATOM 880 C C . GLU A 1 112 ? -14.008 10.057 0.795 1.00 89.12 112 GLU A C 1
ATOM 882 O O . GLU A 1 112 ? -14.624 9.524 1.726 1.00 89.12 112 GLU A O 1
ATOM 887 N N . PRO A 1 113 ? -13.790 11.388 0.792 1.00 88.62 113 PRO A N 1
ATOM 888 C CA . PRO A 1 113 ? -14.112 12.252 1.930 1.00 88.62 113 PRO A CA 1
ATOM 889 C C . PRO A 1 113 ? -15.608 12.253 2.281 1.00 88.62 113 PRO A C 1
ATOM 891 O O . PRO A 1 113 ? -15.978 12.478 3.432 1.00 88.62 113 PRO A O 1
ATOM 894 N N . GLU A 1 114 ? -16.484 11.960 1.317 1.00 89.69 114 GLU A N 1
ATOM 895 C CA . GLU A 1 114 ? -17.926 11.814 1.551 1.00 89.69 114 GLU A CA 1
ATOM 896 C C . GLU A 1 114 ? -18.257 10.600 2.432 1.00 89.69 114 GLU A C 1
ATOM 898 O O . GLU A 1 114 ? -19.191 10.654 3.228 1.00 89.69 114 GLU A O 1
ATOM 903 N N . PHE A 1 115 ? -17.484 9.511 2.346 1.00 90.50 115 PHE A N 1
ATOM 904 C CA . PHE A 1 115 ? -17.629 8.380 3.266 1.00 90.50 115 PHE A CA 1
ATOM 905 C C . PHE A 1 115 ? -17.121 8.743 4.661 1.00 90.50 115 PHE A C 1
ATOM 907 O O . PHE A 1 115 ? -17.792 8.435 5.647 1.00 90.50 115 PHE A O 1
ATOM 914 N N . VAL A 1 116 ? -15.991 9.453 4.742 1.00 90.75 116 VAL A N 1
ATOM 915 C CA . VAL A 1 116 ? -15.407 9.900 6.016 1.00 90.75 116 VAL A CA 1
ATOM 916 C C . VAL A 1 116 ? -16.375 10.798 6.784 1.00 90.75 116 VAL A C 1
ATOM 918 O O . VAL A 1 116 ? -16.583 10.598 7.973 1.00 90.75 116 VAL A O 1
ATOM 921 N N . ARG A 1 117 ? -17.056 11.735 6.115 1.00 90.44 117 ARG A N 1
ATOM 922 C CA . ARG A 1 117 ? -18.014 12.661 6.753 1.00 90.44 117 ARG A CA 1
ATOM 923 C C . ARG A 1 117 ? -19.270 11.989 7.319 1.00 90.44 117 ARG A C 1
ATOM 925 O O . ARG A 1 117 ? -19.987 12.607 8.100 1.00 90.44 117 ARG A O 1
ATOM 932 N N . ARG A 1 118 ? -19.568 10.742 6.939 1.00 92.38 118 ARG A N 1
ATOM 933 C CA . ARG A 1 118 ? -20.782 10.010 7.366 1.00 92.38 118 ARG A CA 1
ATOM 934 C C . ARG A 1 118 ? -20.644 9.315 8.717 1.00 92.38 118 ARG A C 1
ATOM 936 O O . ARG A 1 118 ? -21.574 8.617 9.144 1.00 92.38 118 ARG A O 1
ATOM 943 N N . ILE A 1 119 ? -19.493 9.468 9.356 1.00 90.88 119 ILE A N 1
ATOM 944 C CA . ILE A 1 119 ? -19.173 8.940 10.672 1.00 90.88 119 ILE A CA 1
ATOM 945 C C . ILE A 1 119 ? -18.238 9.930 11.354 1.00 90.88 119 ILE A C 1
ATOM 947 O O . ILE A 1 119 ? -17.310 10.385 10.716 1.00 90.88 119 ILE A O 1
ATOM 951 N N . THR A 1 120 ? -18.468 10.290 12.614 1.00 94.31 120 THR A N 1
ATOM 952 C CA . THR A 1 120 ? -17.547 11.148 13.379 1.00 94.31 120 THR A CA 1
ATOM 953 C C . THR A 1 120 ? -17.101 10.373 14.603 1.00 94.31 120 THR A C 1
ATOM 955 O O . THR A 1 120 ? -17.892 10.184 15.526 1.00 94.31 120 THR A O 1
ATOM 958 N N . ALA A 1 121 ? -15.875 9.857 14.586 1.00 95.56 121 ALA A N 1
ATOM 959 C CA . ALA A 1 121 ? -15.402 8.932 15.611 1.00 95.56 121 ALA A CA 1
ATOM 960 C C . ALA A 1 121 ? -13.874 8.899 15.709 1.00 95.56 121 ALA A C 1
ATOM 962 O O . ALA A 1 121 ? -13.172 9.213 14.750 1.00 95.56 121 ALA A O 1
ATOM 963 N N . ALA A 1 122 ? -13.382 8.462 16.864 1.00 96.94 122 ALA A N 1
ATOM 964 C CA . ALA A 1 122 ? -12.012 8.020 17.079 1.00 96.94 122 ALA A CA 1
ATOM 965 C C . ALA A 1 122 ? -11.980 6.515 17.379 1.00 96.94 122 ALA A C 1
ATOM 967 O O . ALA A 1 122 ? -12.523 6.060 18.392 1.00 96.94 122 ALA A O 1
ATOM 968 N N . TYR A 1 123 ? -11.324 5.752 16.508 1.00 95.75 123 TYR A N 1
ATOM 969 C CA . TYR A 1 123 ? -11.068 4.325 16.671 1.00 95.75 123 TYR A CA 1
ATOM 970 C C . TYR A 1 123 ? -9.624 4.090 17.085 1.00 95.75 123 TYR A C 1
ATOM 972 O O . TYR A 1 123 ? -8.717 4.683 16.505 1.00 95.75 123 TYR A O 1
ATOM 980 N N . GLN A 1 124 ? -9.419 3.169 18.024 1.00 96.75 124 GLN A N 1
ATOM 981 C CA . GLN A 1 124 ? -8.113 2.590 18.318 1.00 96.75 124 GLN A CA 1
ATOM 982 C C . GLN A 1 124 ? -8.166 1.078 18.102 1.00 96.75 124 GLN A C 1
ATOM 984 O O . GLN A 1 124 ? -9.032 0.401 18.655 1.00 96.75 124 GLN A O 1
ATOM 989 N N . PHE A 1 125 ? -7.216 0.547 17.349 1.00 95.44 125 PHE A N 1
ATOM 990 C CA . PHE A 1 125 ? -7.052 -0.864 17.041 1.00 95.44 125 PHE A CA 1
ATOM 991 C C . PHE A 1 125 ? -5.774 -1.364 17.707 1.00 95.44 125 PHE A C 1
ATOM 993 O O . PHE A 1 125 ? -4.675 -0.970 17.337 1.00 95.44 125 PHE A O 1
ATOM 1000 N N . ASN A 1 126 ? -5.928 -2.226 18.701 1.00 95.88 126 ASN A N 1
ATOM 1001 C CA . ASN A 1 126 ? -4.847 -2.937 19.363 1.00 95.88 126 ASN A CA 1
ATOM 1002 C C . ASN A 1 126 ? -4.636 -4.251 18.601 1.00 95.88 126 ASN A C 1
ATOM 1004 O O . ASN A 1 126 ? -5.403 -5.201 18.780 1.00 95.88 126 ASN A O 1
ATOM 1008 N N . VAL A 1 127 ? -3.647 -4.272 17.715 1.00 94.81 127 VAL A N 1
ATOM 1009 C CA . VAL A 1 127 ? -3.362 -5.414 16.846 1.00 94.81 127 VAL A CA 1
ATOM 1010 C C . VAL A 1 127 ? -2.480 -6.402 17.594 1.00 94.81 127 VAL A C 1
ATOM 1012 O O . VAL A 1 127 ? -1.409 -6.031 18.083 1.00 94.81 127 VAL A O 1
ATOM 1015 N N . THR A 1 128 ? -2.934 -7.647 17.692 1.00 94.50 128 THR A N 1
ATOM 1016 C CA . THR A 1 128 ? -2.215 -8.734 18.354 1.00 94.50 128 THR A CA 1
ATOM 1017 C C . THR A 1 128 ? -1.663 -9.748 17.356 1.00 94.50 128 THR A C 1
ATOM 1019 O O . THR A 1 128 ? -2.122 -9.834 16.223 1.00 94.50 128 THR A O 1
ATOM 1022 N N . SER A 1 129 ? -0.648 -10.502 17.761 1.00 92.69 129 SER A N 1
ATOM 1023 C CA . SER A 1 129 ? -0.207 -11.712 17.069 1.00 92.69 129 SER A CA 1
ATOM 1024 C C . SER A 1 129 ? 0.089 -12.762 18.123 1.00 92.69 129 SER A C 1
ATOM 1026 O O . SER A 1 129 ? 0.863 -12.505 19.048 1.00 92.69 129 SER A O 1
ATOM 1028 N N . ASN A 1 130 ? -0.565 -13.917 18.017 1.00 90.88 130 ASN A N 1
ATOM 1029 C CA . ASN A 1 130 ? -0.507 -14.977 19.023 1.00 90.88 130 ASN A CA 1
ATOM 1030 C C . ASN A 1 130 ? -0.898 -14.469 20.426 1.00 90.88 130 ASN A C 1
ATOM 1032 O O . ASN A 1 130 ? -0.333 -14.885 21.434 1.00 90.88 130 ASN A O 1
ATOM 1036 N N . GLY A 1 131 ? -1.864 -13.543 20.493 1.00 90.56 131 GLY A N 1
ATOM 1037 C CA . GLY A 1 131 ? -2.343 -12.939 21.738 1.00 90.56 131 GLY A CA 1
ATOM 1038 C C . GLY A 1 131 ? -1.467 -11.823 22.321 1.00 90.56 131 GLY A C 1
ATOM 1039 O O . GLY A 1 131 ? -1.910 -11.145 23.250 1.00 90.56 131 GLY A O 1
ATOM 1040 N N . GLU A 1 132 ? -0.272 -11.577 21.780 1.00 96.25 132 GLU A N 1
ATOM 1041 C CA . GLU A 1 132 ? 0.609 -10.488 22.212 1.00 96.25 132 GLU A CA 1
ATOM 1042 C C . GLU A 1 132 ? 0.351 -9.216 21.409 1.00 96.25 132 GLU A C 1
ATOM 1044 O O . GLU A 1 132 ? 0.164 -9.271 20.198 1.00 96.25 132 GLU A O 1
ATOM 1049 N N . LEU A 1 133 ? 0.367 -8.051 22.060 1.00 96.50 133 LEU A N 1
ATOM 1050 C CA . LEU A 1 133 ? 0.199 -6.764 21.384 1.00 96.50 133 LEU A CA 1
ATOM 1051 C C . LEU A 1 133 ? 1.412 -6.454 20.496 1.00 96.50 133 LEU A C 1
ATOM 1053 O O . LEU A 1 133 ? 2.539 -6.409 20.983 1.00 96.50 133 LEU A O 1
ATOM 1057 N N . ARG A 1 134 ? 1.175 -6.196 19.207 1.00 96.12 134 ARG A N 1
ATOM 1058 C CA . ARG A 1 134 ? 2.224 -5.928 18.208 1.00 96.12 134 ARG A CA 1
ATOM 1059 C C . ARG A 1 134 ? 2.185 -4.519 17.636 1.00 96.12 134 ARG A C 1
ATOM 1061 O O . ARG A 1 134 ? 3.239 -3.978 17.328 1.00 96.12 134 ARG A O 1
ATOM 1068 N N . ALA A 1 135 ? 0.999 -3.933 17.500 1.00 95.94 135 ALA A N 1
ATOM 1069 C CA . ALA A 1 135 ? 0.834 -2.571 17.004 1.00 95.94 135 ALA A CA 1
ATOM 1070 C C . ALA A 1 135 ? -0.422 -1.917 17.588 1.00 95.94 135 ALA A C 1
ATOM 1072 O O . ALA A 1 135 ? -1.372 -2.600 17.984 1.00 95.94 135 ALA A O 1
ATOM 1073 N N . ILE A 1 136 ? -0.439 -0.584 17.621 1.00 96.81 136 ILE A N 1
ATOM 1074 C CA . ILE A 1 136 ? -1.633 0.191 17.954 1.00 96.81 136 ILE A CA 1
ATOM 1075 C C . ILE A 1 136 ? -1.878 1.185 16.830 1.00 96.81 136 ILE A C 1
ATOM 1077 O O . ILE A 1 136 ? -1.108 2.117 16.648 1.00 96.81 136 ILE A O 1
ATOM 1081 N N . TRP A 1 137 ? -2.990 1.022 16.126 1.00 96.75 137 TRP A N 1
ATOM 1082 C CA . TRP A 1 137 ? -3.406 1.934 15.070 1.00 96.75 137 TRP A CA 1
ATOM 1083 C C . TRP A 1 137 ? -4.569 2.798 15.522 1.00 96.75 137 TRP A C 1
ATOM 1085 O O . TRP A 1 137 ? -5.506 2.313 16.151 1.00 96.75 137 TRP A O 1
ATOM 1095 N N . SER A 1 138 ? -4.552 4.069 15.147 1.00 96.06 138 SER A N 1
ATOM 1096 C CA . SER A 1 138 ? -5.663 4.987 15.364 1.00 96.06 138 SER A CA 1
ATOM 1097 C C . SER A 1 138 ? -6.193 5.497 14.035 1.00 96.06 138 SER A C 1
ATOM 1099 O O . SER A 1 138 ? -5.416 5.893 13.168 1.00 96.06 138 SER A O 1
ATOM 1101 N N . ALA A 1 139 ? -7.518 5.506 13.893 1.00 94.81 139 ALA A N 1
ATOM 1102 C CA . ALA A 1 139 ? -8.224 6.099 12.762 1.00 94.81 139 ALA A CA 1
ATOM 1103 C C . ALA A 1 139 ? -9.311 7.036 13.292 1.00 94.81 139 ALA A C 1
ATOM 1105 O O . ALA A 1 139 ? -10.170 6.619 14.072 1.00 94.81 139 ALA A O 1
ATOM 1106 N N . GLU A 1 140 ? -9.271 8.307 12.911 1.00 94.19 140 GLU A N 1
ATOM 1107 C CA . GLU A 1 140 ? -10.148 9.324 13.490 1.00 94.19 140 GLU A CA 1
ATOM 1108 C C . GLU A 1 140 ? -10.545 10.384 12.474 1.00 94.19 140 GLU A C 1
ATOM 1110 O O . GLU A 1 140 ? -9.833 10.601 11.499 1.00 94.19 140 GLU A O 1
ATOM 1115 N N . ASN A 1 141 ? -11.665 11.060 12.711 1.00 93.44 141 ASN A N 1
ATOM 1116 C CA . ASN A 1 141 ? -12.017 12.277 11.981 1.00 93.44 141 ASN A CA 1
ATOM 1117 C C . ASN A 1 141 ? -12.688 13.359 12.848 1.00 93.44 141 ASN A C 1
ATOM 1119 O O . ASN A 1 141 ? -13.433 14.210 12.358 1.00 93.44 141 ASN A O 1
ATOM 1123 N N . LYS A 1 142 ? -12.441 13.306 14.157 1.00 92.00 142 LYS A N 1
ATOM 1124 C CA . LYS A 1 142 ? -12.905 14.285 15.145 1.00 92.00 142 LYS A CA 1
ATOM 1125 C C . LYS A 1 142 ? -12.043 15.535 15.130 1.00 92.00 142 LYS A C 1
ATOM 1127 O O . LYS A 1 142 ? -12.575 16.637 15.190 1.00 92.00 142 LYS A O 1
ATOM 1132 N N . THR A 1 143 ? -10.728 15.359 15.054 1.00 87.94 143 THR A N 1
ATOM 1133 C CA . THR A 1 143 ? -9.767 16.464 14.993 1.00 87.94 143 THR A CA 1
ATOM 1134 C C . THR A 1 143 ? -9.401 16.840 13.567 1.00 87.94 143 THR A C 1
ATOM 1136 O O . THR A 1 143 ? -9.079 17.995 13.302 1.00 87.94 143 THR A O 1
ATOM 1139 N N . ASN A 1 144 ? -9.525 15.901 12.629 1.00 83.88 144 ASN A N 1
ATOM 1140 C CA . ASN A 1 144 ? -9.353 16.153 11.208 1.00 83.88 144 ASN A CA 1
ATOM 1141 C C . ASN A 1 144 ? -10.616 15.745 10.440 1.00 83.88 144 ASN A C 1
ATOM 1143 O O . ASN A 1 144 ? -10.907 14.565 10.314 1.00 83.88 144 ASN A O 1
ATOM 1147 N N . ALA A 1 145 ? -11.349 16.698 9.862 1.00 81.69 145 ALA A N 1
ATOM 1148 C CA . ALA A 1 145 ? -12.589 16.394 9.138 1.00 81.69 145 ALA A CA 1
ATOM 1149 C C . ALA A 1 145 ? -12.388 15.523 7.876 1.00 81.69 145 ALA A C 1
ATOM 1151 O O . ALA A 1 145 ? -13.330 14.869 7.430 1.00 81.69 145 ALA A O 1
ATOM 1152 N N . LEU A 1 146 ? -11.179 15.511 7.299 1.00 81.25 146 LEU A N 1
ATOM 1153 C CA . LEU A 1 146 ? -10.787 14.605 6.204 1.00 81.25 146 LEU A CA 1
ATOM 1154 C C . LEU A 1 146 ? -10.239 13.266 6.718 1.00 81.25 146 LEU A C 1
ATOM 1156 O O . LEU A 1 146 ? -10.006 12.338 5.948 1.00 81.25 146 LEU A O 1
ATOM 1160 N N . GLY A 1 147 ? -10.095 13.178 8.034 1.00 89.19 147 GLY A N 1
ATOM 1161 C CA . GLY A 1 147 ? -9.656 12.032 8.787 1.00 89.19 147 GLY A CA 1
ATOM 1162 C C . GLY A 1 147 ? -8.144 11.822 8.794 1.00 89.19 147 GLY A C 1
ATOM 1163 O O . GLY A 1 147 ? -7.399 12.367 7.980 1.00 89.19 147 GLY A O 1
ATOM 1164 N N . ALA A 1 148 ? -7.686 11.048 9.769 1.00 90.25 148 ALA A N 1
ATOM 1165 C CA . ALA A 1 148 ? -6.288 10.734 10.005 1.00 90.25 148 ALA A CA 1
ATOM 1166 C C . ALA A 1 148 ? -6.139 9.264 10.405 1.00 90.25 148 ALA A C 1
ATOM 1168 O O . ALA A 1 148 ? -6.967 8.730 11.143 1.00 90.25 148 ALA A O 1
ATOM 1169 N N . VAL A 1 149 ? -5.062 8.630 9.929 1.00 93.19 149 VAL A N 1
ATOM 1170 C CA . VAL A 1 149 ? -4.689 7.252 10.278 1.00 93.19 149 VAL A CA 1
ATOM 1171 C C . VAL A 1 149 ? -3.203 7.192 10.613 1.00 93.19 149 VAL A C 1
ATOM 1173 O O . VAL A 1 149 ? -2.367 7.534 9.769 1.00 93.19 149 VAL A O 1
ATOM 1176 N N . TYR A 1 150 ? -2.869 6.733 11.816 1.00 92.75 150 TYR A N 1
ATOM 1177 C CA . TYR A 1 150 ? -1.497 6.683 12.331 1.00 92.75 150 TYR A CA 1
ATOM 1178 C C . TYR A 1 150 ? -1.268 5.464 13.237 1.00 92.75 150 TYR A C 1
ATOM 1180 O O . TYR A 1 150 ? -2.205 4.971 13.862 1.00 92.75 150 TYR A O 1
ATOM 1188 N N . ASN A 1 151 ? -0.027 4.972 13.291 1.00 92.69 151 ASN A N 1
ATOM 1189 C CA . ASN A 1 151 ? 0.371 3.786 14.062 1.00 92.69 151 ASN A CA 1
ATOM 1190 C C . ASN A 1 151 ? 0.819 4.162 15.482 1.00 92.69 151 ASN A C 1
ATOM 1192 O O . ASN A 1 151 ? 1.964 3.943 15.863 1.00 92.69 151 ASN A O 1
ATOM 1196 N N . GLU A 1 152 ? -0.063 4.822 16.229 1.00 93.88 152 GLU A N 1
ATOM 1197 C CA . GLU A 1 152 ? 0.151 5.147 17.640 1.00 93.88 152 GLU A CA 1
ATOM 1198 C C . GLU A 1 152 ? -1.197 5.127 18.387 1.00 93.88 152 GLU A C 1
ATOM 1200 O O . GLU A 1 152 ? -2.260 5.219 17.751 1.00 93.88 152 GLU A O 1
ATOM 1205 N N . PRO A 1 153 ? -1.195 5.048 19.734 1.00 96.12 153 PRO A N 1
ATOM 1206 C CA . PRO A 1 153 ? -2.397 5.260 20.536 1.00 96.12 153 PRO A CA 1
ATOM 1207 C C . PRO A 1 153 ? -3.093 6.580 20.208 1.00 96.12 153 PRO A C 1
ATOM 1209 O O . PRO A 1 153 ? -2.451 7.566 19.839 1.00 96.12 153 PRO A O 1
ATOM 1212 N N . TYR A 1 154 ? -4.415 6.609 20.372 1.00 95.25 154 TYR A N 1
ATOM 1213 C CA . TYR A 1 154 ? -5.192 7.799 20.049 1.00 95.25 154 TYR A CA 1
ATOM 1214 C C . TYR A 1 154 ? -4.743 8.982 20.916 1.00 95.25 154 TYR A C 1
ATOM 1216 O O . TYR A 1 154 ? -4.730 8.901 22.144 1.00 95.25 154 TYR A O 1
ATOM 1224 N N . LYS A 1 155 ? -4.367 10.089 20.268 1.00 92.50 155 LYS A N 1
ATOM 1225 C CA . LYS A 1 155 ? -3.664 11.203 20.931 1.00 92.50 155 LYS A CA 1
ATOM 1226 C C . LYS A 1 155 ? -4.584 12.172 21.669 1.00 92.50 155 LYS A C 1
ATOM 1228 O O . LYS A 1 155 ? -4.139 12.889 22.558 1.00 92.50 155 LYS A O 1
ATOM 1233 N N . ASN A 1 156 ? -5.865 12.209 21.308 1.00 92.44 156 ASN A N 1
ATOM 1234 C CA . ASN A 1 156 ? -6.786 13.268 21.726 1.00 92.44 156 ASN A CA 1
ATOM 1235 C C . ASN A 1 156 ? -7.800 12.764 22.767 1.00 92.44 156 ASN A C 1
ATOM 1237 O O . ASN A 1 156 ? -9.014 12.908 22.602 1.00 92.44 156 ASN A O 1
ATOM 1241 N N . GLY A 1 157 ? -7.292 12.143 23.835 1.00 91.50 157 GLY A N 1
ATOM 1242 C CA . GLY A 1 157 ? -8.084 11.614 24.947 1.00 91.50 157 GLY A CA 1
ATOM 1243 C C . GLY A 1 157 ? -8.456 10.140 24.781 1.00 91.50 157 GLY A C 1
ATOM 1244 O O . GLY A 1 157 ? -7.659 9.333 24.314 1.00 91.50 157 GLY A O 1
ATOM 1245 N N . LYS A 1 158 ? -9.669 9.760 25.199 1.00 94.38 158 LYS A N 1
ATOM 1246 C CA . LYS A 1 158 ? -10.147 8.374 25.093 1.00 94.38 158 LYS A CA 1
ATOM 1247 C C . LYS A 1 158 ? -10.763 8.127 23.705 1.00 94.38 158 LYS A C 1
ATOM 1249 O O . LYS A 1 158 ? -11.597 8.935 23.290 1.00 94.38 158 LYS A O 1
ATOM 1254 N N . PRO A 1 159 ? -10.420 7.026 23.008 1.00 96.81 159 PRO A N 1
ATOM 1255 C CA . PRO A 1 159 ? -11.088 6.672 21.760 1.00 96.81 159 PRO A CA 1
ATOM 1256 C C . PRO A 1 159 ? -12.559 6.317 22.018 1.00 96.81 159 PRO A C 1
ATOM 1258 O O . PRO A 1 159 ? -12.900 5.737 23.054 1.00 96.81 159 PRO A O 1
ATOM 1261 N N . ASP A 1 160 ? -13.433 6.630 21.061 1.00 97.50 160 ASP A N 1
ATOM 1262 C CA . ASP A 1 160 ? -14.861 6.300 21.149 1.00 97.50 160 ASP A CA 1
ATOM 1263 C C . ASP A 1 160 ? -15.082 4.780 21.047 1.00 97.50 160 ASP A C 1
ATOM 1265 O O . ASP A 1 160 ? -16.005 4.230 21.655 1.00 97.50 160 ASP A O 1
ATOM 1269 N N . CYS A 1 161 ? -14.207 4.090 20.308 1.00 95.69 161 CYS A N 1
ATOM 1270 C CA . CYS A 1 161 ? -14.197 2.639 20.169 1.00 95.69 161 CYS A CA 1
ATOM 1271 C C . CYS A 1 161 ? -12.759 2.101 20.201 1.00 95.69 161 CYS A C 1
ATOM 1273 O O . CYS A 1 161 ? -11.902 2.545 19.439 1.00 95.69 161 CYS A O 1
ATOM 1275 N N . SER A 1 162 ? -12.499 1.119 21.065 1.00 96.44 162 SER A N 1
ATOM 1276 C CA . SER A 1 162 ? -11.232 0.389 21.129 1.00 96.44 162 SER A CA 1
ATOM 1277 C C . SER A 1 162 ? -11.460 -1.070 20.750 1.00 96.44 162 SER A C 1
ATOM 1279 O O . SER A 1 162 ? -12.303 -1.747 21.339 1.00 96.44 162 SER A O 1
ATOM 1281 N N . ILE A 1 163 ? -10.735 -1.538 19.743 1.00 94.19 163 ILE A N 1
ATOM 1282 C CA . ILE A 1 163 ? -10.875 -2.859 19.135 1.00 94.19 163 ILE A CA 1
ATOM 1283 C C . ILE A 1 163 ? -9.574 -3.616 19.362 1.00 94.19 163 ILE A C 1
ATOM 1285 O O . ILE A 1 163 ? -8.503 -3.070 19.132 1.00 94.19 163 ILE A O 1
ATOM 1289 N N . THR A 1 164 ? -9.653 -4.864 19.804 1.00 94.12 164 THR A N 1
ATOM 1290 C CA . THR A 1 164 ? -8.519 -5.791 19.837 1.00 94.12 164 THR A CA 1
ATOM 1291 C C . THR A 1 164 ? -8.779 -6.912 18.843 1.00 94.12 164 THR A C 1
ATOM 1293 O O . THR A 1 164 ? -9.874 -7.483 18.834 1.00 94.12 164 THR A O 1
ATOM 1296 N N . VAL A 1 165 ? -7.786 -7.189 18.002 1.00 92.38 165 VAL A N 1
ATOM 1297 C CA . VAL A 1 165 ? -7.900 -8.068 16.832 1.00 92.38 165 VAL A CA 1
ATOM 1298 C C . VAL A 1 165 ? -6.538 -8.671 16.495 1.00 92.38 165 VAL A C 1
ATOM 1300 O O . VAL A 1 165 ? -5.534 -7.968 16.574 1.00 92.38 165 VAL A O 1
ATOM 1303 N N . GLU A 1 166 ? -6.508 -9.950 16.119 1.00 92.44 166 GLU A N 1
ATOM 1304 C CA . GLU A 1 166 ? -5.292 -10.592 15.606 1.00 92.44 166 GLU A CA 1
ATOM 1305 C C . GLU A 1 166 ? -4.945 -10.038 14.214 1.00 92.44 166 GLU A C 1
ATOM 1307 O O . GLU A 1 166 ? -5.833 -9.780 13.402 1.00 92.44 166 GLU A O 1
ATOM 1312 N N . ASP A 1 167 ? -3.660 -9.864 13.918 1.00 91.50 167 ASP A N 1
ATOM 1313 C CA . ASP A 1 167 ? -3.181 -9.292 12.655 1.00 91.50 167 ASP A CA 1
ATOM 1314 C C . ASP A 1 167 ? -3.675 -10.087 11.432 1.00 91.50 167 ASP A C 1
ATOM 1316 O O . ASP A 1 167 ? -4.113 -9.503 10.439 1.00 91.50 167 ASP A O 1
ATOM 1320 N N . ASP A 1 168 ? -3.730 -11.417 11.550 1.00 87.94 168 ASP A N 1
ATOM 1321 C CA . ASP A 1 168 ? -4.268 -12.310 10.517 1.00 87.94 168 ASP A CA 1
ATOM 1322 C C . ASP A 1 168 ? -5.777 -12.144 10.279 1.00 87.94 168 ASP A C 1
ATOM 1324 O O . ASP A 1 168 ? -6.257 -12.355 9.163 1.00 87.94 168 ASP A O 1
ATOM 1328 N N . ASP A 1 169 ? -6.521 -11.704 11.294 1.00 85.19 169 ASP A N 1
ATOM 1329 C CA . ASP A 1 169 ? -7.971 -11.500 11.229 1.00 85.19 169 ASP A CA 1
ATOM 1330 C C . ASP A 1 169 ? -8.350 -10.100 10.711 1.00 85.19 169 ASP A C 1
ATOM 1332 O O . ASP A 1 169 ? -9.509 -9.844 10.355 1.00 85.19 169 ASP A O 1
ATOM 1336 N N . LEU A 1 170 ? -7.393 -9.169 10.658 1.00 79.12 170 LEU A N 1
ATOM 1337 C CA . LEU A 1 170 ? -7.656 -7.761 10.366 1.00 79.12 170 LEU A CA 1
ATOM 1338 C C . LEU A 1 170 ? -8.079 -7.520 8.907 1.00 79.12 170 LEU A C 1
ATOM 1340 O O . LEU A 1 170 ? -8.929 -6.666 8.647 1.00 79.12 170 LEU A O 1
ATOM 1344 N N . ALA A 1 171 ? -7.549 -8.300 7.960 1.00 65.50 171 ALA A N 1
ATOM 1345 C CA . ALA A 1 171 ? -7.840 -8.178 6.525 1.00 65.50 171 ALA A CA 1
ATOM 1346 C C . ALA A 1 171 ? -9.334 -8.329 6.184 1.00 65.50 171 ALA A C 1
ATOM 1348 O O . ALA A 1 171 ? -9.818 -7.763 5.202 1.00 65.50 171 ALA A O 1
ATOM 1349 N N . PHE A 1 172 ? -10.078 -9.065 7.010 1.00 59.09 172 PHE A N 1
ATOM 1350 C CA . PHE A 1 172 ? -11.502 -9.327 6.807 1.00 59.09 172 PHE A CA 1
ATOM 1351 C C . PHE A 1 172 ? -12.411 -8.334 7.545 1.00 59.09 172 PHE A C 1
ATOM 1353 O O . PHE A 1 172 ? -13.629 -8.413 7.403 1.00 59.09 172 PHE A O 1
ATOM 1360 N N . MET A 1 173 ? -11.837 -7.411 8.332 1.00 60.91 173 MET A N 1
ATOM 1361 C CA . MET A 1 173 ? -12.497 -6.387 9.166 1.00 60.91 173 MET A CA 1
ATOM 1362 C C . MET A 1 173 ? -13.655 -6.862 10.071 1.00 60.91 173 MET A C 1
ATOM 1364 O O . MET A 1 173 ? -14.321 -6.046 10.707 1.00 60.91 173 MET A O 1
ATOM 1368 N N . LEU A 1 174 ? -13.882 -8.173 10.168 1.00 52.62 174 LEU A N 1
ATOM 1369 C CA . LEU A 1 174 ? -14.978 -8.823 10.891 1.00 52.62 174 LEU A CA 1
ATOM 1370 C C . LEU A 1 174 ? -14.566 -10.204 11.434 1.00 52.62 174 LEU A C 1
ATOM 1372 O O . LEU A 1 174 ? -15.406 -11.089 11.588 1.00 52.62 174 LEU A O 1
ATOM 1376 N N . GLY A 1 175 ? -13.273 -10.404 11.711 1.00 59.03 175 GLY A N 1
ATOM 1377 C CA . GLY A 1 175 ? -12.799 -11.575 12.451 1.00 59.03 175 GLY A CA 1
ATOM 1378 C C . GLY A 1 175 ? -13.299 -11.591 13.903 1.00 59.03 175 GLY A C 1
ATOM 1379 O O . GLY A 1 175 ? -14.251 -10.899 14.275 1.00 59.03 175 GLY A O 1
ATOM 1380 N N . LYS A 1 176 ? -12.657 -12.370 14.777 1.00 69.62 176 LYS A N 1
ATOM 1381 C CA . LYS A 1 176 ? -13.017 -12.392 16.205 1.00 69.62 176 LYS A CA 1
ATOM 1382 C C . LYS A 1 176 ? -12.554 -11.101 16.890 1.00 69.62 176 LYS A C 1
ATOM 1384 O O . LYS A 1 176 ? -11.457 -11.026 17.431 1.00 69.62 176 LYS A O 1
ATOM 1389 N N . LEU A 1 177 ? -13.406 -10.078 16.884 1.00 83.81 177 LEU A N 1
ATOM 1390 C CA . LEU A 1 177 ? -13.111 -8.776 17.483 1.00 83.81 177 LEU A CA 1
ATOM 1391 C C . LEU A 1 177 ? -13.495 -8.743 18.967 1.00 83.81 177 LEU A C 1
ATOM 1393 O O . LEU A 1 177 ? -14.624 -9.070 19.337 1.00 83.81 177 LEU A O 1
ATOM 1397 N N . LYS A 1 178 ? -12.589 -8.256 19.819 1.00 88.19 178 LYS A N 1
ATOM 1398 C CA . LYS A 1 178 ? -12.940 -7.795 21.172 1.00 88.19 178 LYS A CA 1
ATOM 1399 C C . LYS A 1 178 ? -13.115 -6.285 21.129 1.00 88.19 178 LYS A C 1
ATOM 1401 O O . LYS A 1 178 ? -12.198 -5.573 20.736 1.00 88.19 178 LYS A O 1
ATOM 1406 N N . VAL A 1 179 ? -14.277 -5.788 21.543 1.00 90.88 179 VAL A N 1
ATOM 1407 C CA . VAL A 1 179 ? -14.631 -4.369 21.401 1.00 90.88 179 VAL A CA 1
ATOM 1408 C C . VAL A 1 179 ? -14.940 -3.768 22.766 1.00 90.88 179 VAL A C 1
ATOM 1410 O O . VAL A 1 179 ? -15.693 -4.339 23.552 1.00 90.88 179 VAL A O 1
ATOM 1413 N N . LYS A 1 180 ? -14.367 -2.599 23.045 1.00 93.94 180 LYS A N 1
ATOM 1414 C CA . LYS A 1 180 ? -14.680 -1.747 24.196 1.00 93.94 180 LYS A CA 1
ATOM 1415 C C . LYS A 1 180 ? -15.129 -0.373 23.699 1.00 93.94 180 LYS A C 1
ATOM 1417 O O . LYS A 1 180 ? -14.567 0.155 22.745 1.00 93.94 180 LYS A O 1
ATOM 1422 N N . GLY A 1 181 ? -16.091 0.241 24.385 1.00 93.81 181 GLY A N 1
ATOM 1423 C CA . GLY A 1 181 ? -16.649 1.540 23.993 1.00 93.81 181 GLY A CA 1
ATOM 1424 C C . GLY A 1 181 ? -17.897 1.396 23.124 1.00 93.81 181 GLY A C 1
ATOM 1425 O O . GLY A 1 181 ? -18.701 0.489 23.335 1.00 93.81 181 GLY A O 1
ATOM 1426 N N . ASN A 1 182 ? -18.090 2.311 22.177 1.00 92.75 182 ASN A N 1
ATOM 1427 C CA . ASN A 1 182 ? -19.318 2.389 21.395 1.00 92.75 182 ASN A CA 1
ATOM 1428 C C . ASN A 1 182 ? -19.329 1.373 20.235 1.00 92.75 182 ASN A C 1
ATOM 1430 O O . ASN A 1 182 ? -18.843 1.642 19.138 1.00 92.75 182 ASN A O 1
ATOM 1434 N N . ILE A 1 183 ? -19.941 0.211 20.469 1.00 90.62 183 ILE A N 1
ATOM 1435 C CA . ILE A 1 183 ? -20.056 -0.882 19.486 1.00 90.62 183 ILE A CA 1
ATOM 1436 C C . ILE A 1 183 ? -20.847 -0.459 18.233 1.00 90.62 183 ILE A C 1
ATOM 1438 O O . ILE A 1 183 ? -20.555 -0.932 17.133 1.00 90.62 183 ILE A O 1
ATOM 1442 N N . MET A 1 184 ? -21.809 0.464 18.353 1.00 91.12 184 MET A N 1
ATOM 1443 C CA . MET A 1 184 ? -22.588 0.936 17.200 1.00 91.12 184 MET A CA 1
ATOM 1444 C C . MET A 1 184 ? -21.721 1.701 16.191 1.00 91.12 184 MET A C 1
ATOM 1446 O O . MET A 1 184 ? -21.995 1.663 14.992 1.00 91.12 184 MET A O 1
ATOM 1450 N N . LEU A 1 185 ? -20.645 2.352 16.648 1.00 92.94 185 LEU A N 1
ATOM 1451 C CA . LEU A 1 185 ? -19.679 3.001 15.759 1.00 92.94 185 LEU A CA 1
ATOM 1452 C C . LEU A 1 185 ? -18.916 1.972 14.918 1.00 92.94 185 LEU A C 1
ATOM 1454 O O . LEU A 1 185 ? -18.817 2.141 13.706 1.00 92.94 185 LEU A O 1
ATOM 1458 N N . LEU A 1 186 ? -18.489 0.849 15.504 1.00 88.81 186 LEU A N 1
ATOM 1459 C CA . LEU A 1 186 ? -17.878 -0.245 14.741 1.00 88.81 186 LEU A CA 1
ATOM 1460 C C . LEU A 1 186 ? -18.844 -0.828 13.695 1.00 88.81 186 LEU A C 1
ATOM 1462 O O . LEU A 1 186 ? -18.461 -1.038 12.545 1.00 88.81 186 LEU A O 1
ATOM 1466 N N . GLN A 1 187 ? -20.113 -1.041 14.061 1.00 88.81 187 GLN A N 1
ATOM 1467 C CA . GLN A 1 187 ? -21.139 -1.497 13.112 1.00 88.81 187 GLN A CA 1
ATOM 1468 C C . GLN A 1 187 ? -21.335 -0.499 11.961 1.00 88.81 187 GLN A C 1
ATOM 1470 O O . GLN A 1 187 ? -21.494 -0.896 10.800 1.00 88.81 187 GLN A O 1
ATOM 1475 N N . ARG A 1 188 ? -21.284 0.806 12.261 1.00 91.25 188 ARG A N 1
ATOM 1476 C CA . ARG A 1 188 ? -21.364 1.870 11.258 1.00 91.25 188 ARG A CA 1
ATOM 1477 C C . ARG A 1 188 ? -20.138 1.890 10.345 1.00 91.25 188 ARG A C 1
ATOM 1479 O O . ARG A 1 188 ? -20.322 1.985 9.133 1.00 91.25 188 ARG A O 1
ATOM 1486 N N . LEU A 1 189 ? -18.929 1.761 10.894 1.00 89.56 189 LEU A N 1
ATOM 1487 C CA . LEU A 1 189 ? -17.683 1.652 10.128 1.00 89.56 189 LEU A CA 1
ATOM 1488 C C . LEU A 1 189 ? -17.745 0.470 9.154 1.00 89.56 189 LEU A C 1
ATOM 1490 O O . LEU A 1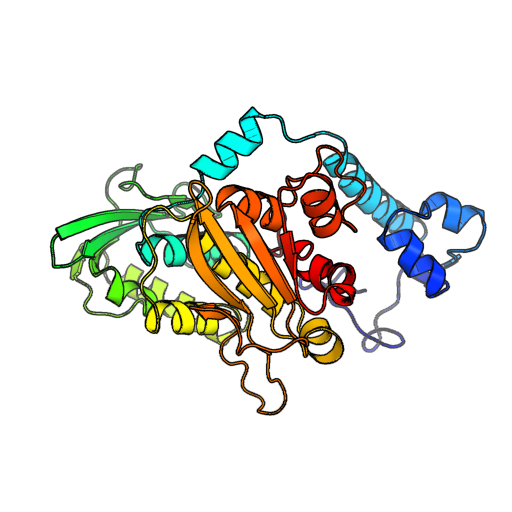 189 ? -17.498 0.642 7.962 1.00 89.56 189 LEU A O 1
ATOM 1494 N N . ASN A 1 190 ? -18.166 -0.701 9.636 1.00 86.75 190 ASN A N 1
ATOM 1495 C CA . ASN A 1 190 ? -18.329 -1.884 8.798 1.00 86.75 190 ASN A CA 1
ATOM 1496 C C . ASN A 1 190 ? -19.359 -1.668 7.674 1.00 86.75 190 ASN A C 1
ATOM 1498 O O . ASN A 1 190 ? -19.112 -2.001 6.517 1.00 86.75 190 ASN A O 1
ATOM 1502 N N . SER A 1 191 ? -20.502 -1.052 7.990 1.00 89.06 191 SER A N 1
ATOM 1503 C CA . SER A 1 191 ? -21.533 -0.747 6.988 1.00 89.06 191 SER A CA 1
ATOM 1504 C C . SER A 1 191 ? -20.998 0.163 5.877 1.00 89.06 191 SER A C 1
ATOM 1506 O O . SER A 1 191 ? -21.244 -0.094 4.699 1.00 89.06 191 SER A O 1
ATOM 1508 N N . LEU A 1 192 ? -20.234 1.200 6.243 1.00 90.25 192 LEU A N 1
ATOM 1509 C CA . LEU A 1 192 ? -19.608 2.115 5.285 1.00 90.25 192 LEU A CA 1
ATOM 1510 C C . LEU A 1 192 ? -18.540 1.420 4.439 1.00 90.25 192 LEU A C 1
ATOM 1512 O O . LEU A 1 192 ? -18.452 1.686 3.243 1.00 90.25 192 LEU A O 1
ATOM 1516 N N . TRP A 1 193 ? -17.761 0.512 5.026 1.00 86.06 193 TRP A N 1
ATOM 1517 C CA . TRP A 1 193 ? -16.777 -0.261 4.278 1.00 86.06 193 TRP A CA 1
ATOM 1518 C C . TRP A 1 193 ? -17.412 -1.190 3.245 1.00 86.06 193 TRP A C 1
ATOM 1520 O O . TRP A 1 193 ? -16.998 -1.204 2.087 1.00 86.06 193 TRP A O 1
ATOM 1530 N N . ILE A 1 194 ? -18.456 -1.928 3.630 1.00 85.44 194 ILE A N 1
ATOM 1531 C CA . ILE A 1 194 ? -19.195 -2.798 2.707 1.00 85.44 194 ILE A CA 1
ATOM 1532 C C . ILE A 1 194 ? -19.816 -1.967 1.578 1.00 85.44 194 ILE A C 1
ATOM 1534 O O . ILE A 1 194 ? -19.798 -2.375 0.417 1.00 85.44 194 ILE A O 1
ATOM 1538 N N . GLU A 1 195 ? -20.362 -0.792 1.894 1.00 90.38 195 GLU A N 1
ATOM 1539 C CA . GLU A 1 195 ? -20.889 0.128 0.886 1.00 90.38 195 GLU A CA 1
ATOM 1540 C C . GLU A 1 195 ? -19.791 0.625 -0.066 1.00 90.38 195 GLU A C 1
ATOM 1542 O O . GLU A 1 195 ? -19.988 0.612 -1.283 1.00 90.38 195 GLU A O 1
ATOM 1547 N N . LEU A 1 196 ? -18.614 0.988 0.457 1.00 86.38 196 LEU A N 1
ATOM 1548 C CA . LEU A 1 196 ? -17.455 1.375 -0.347 1.00 86.38 196 LEU A CA 1
ATOM 1549 C C . LEU A 1 196 ? -17.048 0.250 -1.309 1.00 86.38 196 LEU A C 1
ATOM 1551 O O . LEU A 1 196 ? -16.886 0.499 -2.504 1.00 86.38 196 LEU A O 1
ATOM 1555 N N . GLN A 1 197 ? -16.954 -0.991 -0.827 1.00 82.75 197 GLN A N 1
ATOM 1556 C CA . GLN A 1 197 ? -16.642 -2.153 -1.663 1.00 82.75 197 GLN A CA 1
ATOM 1557 C C . GLN A 1 197 ? -17.690 -2.362 -2.767 1.00 82.75 197 GLN A C 1
ATOM 1559 O O . GLN A 1 197 ? -17.340 -2.534 -3.934 1.00 82.75 197 GLN A O 1
ATOM 1564 N N . LYS A 1 198 ? -18.984 -2.281 -2.427 1.00 86.25 198 LYS A N 1
ATOM 1565 C CA . LYS A 1 198 ? -20.092 -2.449 -3.385 1.00 86.25 198 LYS A CA 1
ATOM 1566 C C . LYS A 1 198 ? -20.188 -1.321 -4.410 1.00 86.25 198 LYS A C 1
ATOM 1568 O O . LYS A 1 198 ? -20.686 -1.541 -5.508 1.00 86.25 198 LYS A O 1
ATOM 1573 N N . SER A 1 199 ? -19.712 -0.126 -4.072 1.00 87.00 199 SER A N 1
ATOM 1574 C CA . SER A 1 199 ? -19.740 1.030 -4.973 1.00 87.00 199 SER A CA 1
ATOM 1575 C C . SER A 1 199 ? -18.749 0.936 -6.143 1.00 87.00 199 SER A C 1
ATOM 1577 O O . SER A 1 199 ? -18.810 1.757 -7.056 1.00 87.00 199 SER A O 1
ATOM 1579 N N . GLY A 1 200 ? -17.810 -0.020 -6.112 1.00 82.19 200 GLY A N 1
ATOM 1580 C CA . GLY A 1 200 ? -16.743 -0.144 -7.112 1.00 82.19 200 GLY A CA 1
ATOM 1581 C C . GLY A 1 200 ? -15.652 0.929 -7.009 1.00 82.19 200 GLY A C 1
ATOM 1582 O O . GLY A 1 200 ? -14.784 1.001 -7.875 1.00 82.19 200 GLY A O 1
ATOM 1583 N N . LYS A 1 201 ? -15.675 1.764 -5.961 1.00 83.81 201 LYS A N 1
ATOM 1584 C CA . LYS A 1 201 ? -14.693 2.838 -5.728 1.00 83.81 201 LYS A CA 1
ATOM 1585 C C . LYS A 1 201 ? -13.348 2.349 -5.189 1.00 83.81 201 LYS A C 1
ATOM 1587 O O . LYS A 1 201 ? -12.370 3.079 -5.272 1.00 83.81 201 LYS A O 1
ATOM 1592 N N . ALA A 1 202 ? -13.297 1.122 -4.674 1.00 83.38 202 ALA A N 1
ATOM 1593 C CA . ALA A 1 202 ? -12.089 0.507 -4.132 1.00 83.38 202 ALA A CA 1
ATOM 1594 C C . ALA A 1 202 ? -11.796 -0.857 -4.799 1.00 83.38 202 ALA A C 1
ATOM 1596 O O . ALA A 1 202 ? -11.837 -1.900 -4.134 1.00 83.38 202 ALA A O 1
ATOM 1597 N N . PRO A 1 203 ? -11.577 -0.879 -6.129 1.00 81.06 203 PRO A N 1
ATOM 1598 C CA . PRO A 1 203 ? -11.422 -2.111 -6.902 1.00 81.06 203 PRO A CA 1
ATOM 1599 C C . PRO A 1 203 ? -10.163 -2.916 -6.543 1.00 81.06 203 PRO A C 1
ATOM 1601 O O . PRO A 1 203 ? -10.081 -4.084 -6.899 1.00 81.06 203 PRO A O 1
ATOM 1604 N N . GLU A 1 204 ? -9.196 -2.332 -5.834 1.00 81.94 204 GLU A N 1
ATOM 1605 C CA . GLU A 1 204 ? -7.986 -3.009 -5.356 1.00 81.94 204 GLU A CA 1
ATOM 1606 C C . GLU A 1 204 ? -8.190 -3.909 -4.145 1.00 81.94 204 GLU A C 1
ATOM 1608 O O . GLU A 1 204 ? -7.413 -4.845 -3.966 1.00 81.94 204 GLU A O 1
ATOM 1613 N N . ILE A 1 205 ? -9.219 -3.664 -3.327 1.00 84.31 205 ILE A N 1
ATOM 1614 C CA . ILE A 1 205 ? -9.376 -4.367 -2.050 1.00 84.31 205 ILE A CA 1
ATOM 1615 C C . ILE A 1 205 ? -9.418 -5.891 -2.239 1.00 84.31 205 ILE A C 1
ATOM 1617 O O . ILE A 1 205 ? -8.677 -6.569 -1.530 1.00 84.31 205 ILE A O 1
ATOM 1621 N N . PRO A 1 206 ? -10.192 -6.460 -3.189 1.00 81.25 206 PRO A N 1
ATOM 1622 C CA . PRO A 1 206 ? -10.225 -7.909 -3.379 1.00 81.25 206 PRO A CA 1
ATOM 1623 C C . PRO A 1 206 ? -8.852 -8.524 -3.679 1.00 81.25 206 PRO A C 1
ATOM 1625 O O . PRO A 1 206 ? -8.574 -9.628 -3.230 1.00 81.25 206 PRO A O 1
ATOM 1628 N N . PHE A 1 207 ? -7.980 -7.808 -4.392 1.00 81.25 207 PHE A N 1
ATOM 1629 C CA . PHE A 1 207 ? -6.638 -8.283 -4.748 1.00 81.25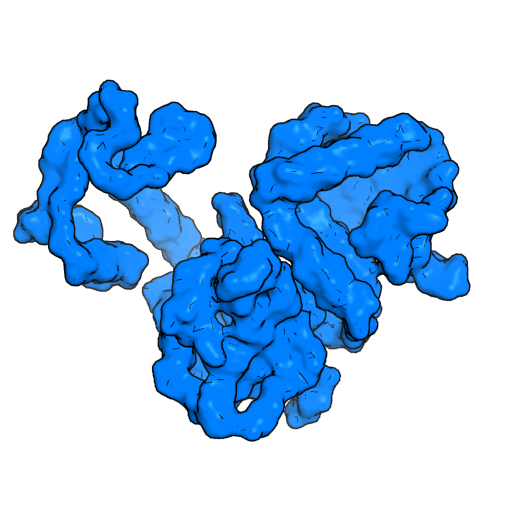 207 PHE A CA 1
ATOM 1630 C C . PHE A 1 207 ? -5.667 -8.204 -3.590 1.00 81.25 207 PHE A C 1
ATOM 1632 O O . PHE A 1 207 ? -4.851 -9.099 -3.409 1.00 81.25 207 PHE A O 1
ATOM 1639 N N . ILE A 1 208 ? -5.762 -7.126 -2.817 1.00 83.94 208 ILE A N 1
ATOM 1640 C CA . ILE A 1 208 ? -4.951 -6.951 -1.620 1.00 83.94 208 ILE A CA 1
ATOM 1641 C C . ILE A 1 208 ? -5.317 -8.037 -0.609 1.00 83.94 208 ILE A C 1
ATOM 1643 O O . ILE A 1 208 ? -4.422 -8.703 -0.106 1.00 83.94 208 ILE A O 1
ATOM 1647 N N . VAL A 1 209 ? -6.617 -8.272 -0.380 1.00 83.38 209 VAL A N 1
ATOM 1648 C CA . VAL A 1 209 ? -7.111 -9.351 0.494 1.00 83.38 209 VAL A CA 1
ATOM 1649 C C . VAL A 1 209 ? -6.642 -10.719 -0.003 1.00 83.38 209 VAL A C 1
ATOM 1651 O O . VAL A 1 209 ? -6.134 -11.504 0.790 1.00 83.38 209 VAL A O 1
ATOM 1654 N N . ASP A 1 210 ? -6.760 -10.998 -1.304 1.00 80.75 210 ASP A N 1
ATOM 1655 C CA . ASP A 1 210 ? -6.284 -12.251 -1.899 1.00 80.75 210 ASP A CA 1
ATOM 1656 C C . ASP A 1 210 ? -4.779 -12.458 -1.653 1.00 80.75 210 ASP A C 1
ATOM 1658 O O . ASP A 1 210 ? -4.387 -13.498 -1.119 1.00 80.75 210 ASP A O 1
ATOM 1662 N N . LEU A 1 211 ? -3.949 -11.445 -1.928 1.00 80.88 211 LEU A N 1
ATOM 1663 C CA . LEU A 1 211 ? -2.498 -11.502 -1.729 1.00 80.88 211 LEU A CA 1
ATOM 1664 C C . LEU A 1 211 ? -2.125 -11.776 -0.265 1.00 80.88 211 LEU A C 1
ATOM 1666 O O . LEU A 1 211 ? -1.382 -12.720 0.018 1.00 80.88 211 LEU A O 1
ATOM 1670 N N . ILE A 1 212 ? -2.654 -10.979 0.669 1.00 83.44 212 ILE A N 1
ATOM 1671 C CA . ILE A 1 212 ? -2.304 -11.083 2.097 1.00 83.44 212 ILE A CA 1
ATOM 1672 C C . ILE A 1 212 ? -2.958 -12.292 2.779 1.00 83.44 212 ILE A C 1
ATOM 1674 O O . ILE A 1 212 ? -2.561 -12.670 3.877 1.00 83.44 212 ILE A O 1
ATOM 1678 N N . SER A 1 213 ? -3.957 -12.921 2.150 1.00 82.50 213 SER A N 1
ATOM 1679 C CA . SER A 1 213 ? -4.533 -14.185 2.630 1.00 82.50 213 SER A CA 1
ATOM 1680 C C . SER A 1 213 ? -3.684 -15.404 2.261 1.00 82.50 213 SER A C 1
ATOM 1682 O O . SER A 1 213 ? -3.681 -16.392 2.990 1.00 82.50 213 SER A O 1
ATOM 1684 N N . LYS A 1 214 ? -2.952 -15.336 1.144 1.00 78.94 214 LYS A N 1
ATOM 1685 C CA . LYS A 1 214 ? -2.139 -16.444 0.618 1.00 78.94 214 LYS A CA 1
ATOM 1686 C C . LYS A 1 214 ? -0.692 -16.409 1.084 1.00 78.94 214 LYS A C 1
ATOM 1688 O O . LYS A 1 214 ? 0.018 -17.400 0.940 1.00 78.94 214 LYS A O 1
ATOM 1693 N N . THR A 1 215 ? -0.230 -15.259 1.567 1.00 79.62 215 THR A N 1
ATOM 1694 C CA . THR A 1 215 ? 1.189 -15.014 1.805 1.00 79.62 215 THR A CA 1
ATOM 1695 C C . THR A 1 215 ? 1.397 -14.281 3.121 1.00 79.62 215 THR A C 1
ATOM 1697 O O . THR A 1 215 ? 0.638 -13.379 3.477 1.00 79.62 215 THR A O 1
ATOM 1700 N N . ASN A 1 216 ? 2.442 -14.678 3.844 1.00 85.06 216 ASN A N 1
ATOM 1701 C CA . ASN A 1 216 ? 2.937 -13.900 4.971 1.00 85.06 216 ASN A CA 1
ATOM 1702 C C . ASN A 1 216 ? 3.837 -12.789 4.428 1.00 85.06 216 ASN A C 1
ATOM 1704 O O . ASN A 1 216 ? 4.567 -12.997 3.451 1.00 85.06 216 ASN A O 1
ATOM 1708 N N . LEU A 1 217 ? 3.772 -11.611 5.042 1.00 89.50 217 LEU A N 1
ATOM 1709 C CA . LEU A 1 217 ? 4.680 -10.516 4.715 1.00 89.50 217 LEU A CA 1
ATOM 1710 C C . LEU A 1 217 ? 6.043 -10.798 5.346 1.00 89.50 217 LEU A C 1
ATOM 1712 O O . LEU A 1 217 ? 6.120 -11.389 6.424 1.00 89.50 217 LEU A O 1
ATOM 1716 N N . LEU A 1 218 ? 7.114 -10.385 4.677 1.00 92.25 218 LEU A N 1
ATOM 1717 C CA . LEU A 1 218 ? 8.471 -10.537 5.182 1.00 92.25 218 LEU A CA 1
ATOM 1718 C C . LEU A 1 218 ? 8.840 -9.290 6.004 1.00 92.25 218 LEU A C 1
ATOM 1720 O O . LEU A 1 218 ? 8.876 -8.187 5.452 1.00 92.25 218 LEU A O 1
ATOM 1724 N N . PRO A 1 219 ? 9.115 -9.426 7.315 1.00 94.12 219 PRO A N 1
ATOM 1725 C CA . PRO A 1 219 ? 9.595 -8.310 8.120 1.00 94.12 219 PRO A CA 1
ATOM 1726 C C . PRO A 1 219 ? 10.923 -7.763 7.582 1.00 94.12 219 PRO A C 1
ATOM 1728 O O . PRO A 1 219 ? 11.765 -8.512 7.093 1.00 94.12 219 PRO A O 1
ATOM 1731 N N . GLY A 1 220 ? 11.127 -6.454 7.709 1.00 95.31 220 GLY A N 1
ATOM 1732 C CA . GLY A 1 220 ? 12.339 -5.764 7.268 1.00 95.31 220 GLY A CA 1
ATOM 1733 C C . GLY A 1 220 ? 12.363 -5.367 5.789 1.00 95.31 220 GLY A C 1
ATOM 1734 O O . GLY A 1 220 ? 13.353 -4.774 5.365 1.00 95.31 220 GLY A O 1
ATOM 1735 N N . LEU A 1 221 ? 11.306 -5.660 5.018 1.00 95.88 221 LEU A N 1
ATOM 1736 C CA . LEU A 1 221 ? 11.227 -5.337 3.591 1.00 95.88 221 LEU A CA 1
ATOM 1737 C C . LEU A 1 221 ? 10.172 -4.265 3.288 1.00 95.88 221 LEU A C 1
ATOM 1739 O O . LEU A 1 221 ? 8.985 -4.433 3.565 1.00 95.88 221 LEU A O 1
ATOM 1743 N N . ARG A 1 222 ? 10.595 -3.182 2.633 1.00 95.38 222 ARG A N 1
ATOM 1744 C CA . ARG A 1 222 ? 9.732 -2.116 2.095 1.00 95.38 222 ARG A CA 1
ATOM 1745 C C . ARG A 1 222 ? 8.985 -2.568 0.847 1.00 95.38 222 ARG A C 1
ATOM 1747 O O . ARG A 1 222 ? 7.888 -2.076 0.566 1.00 95.38 222 ARG A O 1
ATOM 1754 N N . SER A 1 223 ? 9.560 -3.513 0.101 1.00 94.56 223 SER A N 1
ATOM 1755 C CA . SER A 1 223 ? 8.957 -4.096 -1.098 1.00 94.56 223 SER A CA 1
ATOM 1756 C C . SER A 1 223 ? 7.566 -4.683 -0.858 1.00 94.56 223 SER A C 1
ATOM 1758 O O . SER A 1 223 ? 6.738 -4.597 -1.762 1.00 94.56 223 SER A O 1
ATOM 1760 N N . GLU A 1 224 ? 7.257 -5.156 0.355 1.00 92.19 224 GLU A N 1
ATOM 1761 C CA . GLU A 1 224 ? 5.913 -5.613 0.745 1.00 92.19 224 GLU A CA 1
ATOM 1762 C C . GLU A 1 224 ? 4.844 -4.545 0.496 1.00 92.19 224 GLU A C 1
ATOM 1764 O O . GLU A 1 224 ? 3.800 -4.813 -0.100 1.00 92.19 224 GLU A O 1
ATOM 1769 N N . MET A 1 225 ? 5.130 -3.300 0.887 1.00 90.19 225 MET A N 1
ATOM 1770 C CA . MET A 1 225 ? 4.229 -2.173 0.659 1.00 90.19 225 MET A CA 1
ATOM 1771 C C . MET A 1 225 ? 4.213 -1.761 -0.817 1.00 90.19 225 MET A C 1
ATOM 1773 O O . MET A 1 225 ? 3.172 -1.378 -1.354 1.00 90.19 225 MET A O 1
ATOM 1777 N N . MET A 1 226 ? 5.351 -1.877 -1.509 1.00 91.19 226 MET A N 1
ATOM 1778 C CA . MET A 1 226 ? 5.451 -1.503 -2.923 1.00 91.19 226 MET A CA 1
ATOM 1779 C C . MET A 1 226 ? 4.587 -2.394 -3.814 1.00 91.19 226 MET A C 1
ATOM 1781 O O . MET A 1 226 ? 3.988 -1.894 -4.765 1.00 91.19 226 MET A O 1
ATOM 1785 N N . ILE A 1 227 ? 4.443 -3.683 -3.496 1.00 88.69 227 ILE A N 1
ATOM 1786 C CA . ILE A 1 227 ? 3.527 -4.569 -4.228 1.00 88.69 227 ILE A CA 1
ATOM 1787 C C . ILE A 1 227 ? 2.084 -4.069 -4.142 1.00 88.69 227 ILE A C 1
ATOM 1789 O O . ILE A 1 227 ? 1.378 -4.061 -5.151 1.00 88.69 227 ILE A O 1
ATOM 1793 N N . ILE A 1 228 ? 1.656 -3.575 -2.980 1.00 86.06 228 ILE A N 1
ATOM 1794 C CA . ILE A 1 228 ? 0.309 -3.020 -2.797 1.00 86.06 228 ILE A CA 1
ATOM 1795 C C . ILE A 1 228 ? 0.105 -1.767 -3.651 1.00 86.06 228 ILE A C 1
ATOM 1797 O O . ILE A 1 228 ? -0.911 -1.648 -4.343 1.00 86.06 228 ILE A O 1
ATOM 1801 N N . GLU A 1 229 ? 1.088 -0.868 -3.676 1.00 86.75 229 GLU A N 1
ATOM 1802 C CA . GLU A 1 229 ? 1.073 0.306 -4.554 1.00 86.75 229 GLU A CA 1
ATOM 1803 C C . GLU A 1 229 ? 1.004 -0.115 -6.035 1.00 86.75 229 GLU A C 1
ATOM 1805 O O . GLU A 1 229 ? 0.217 0.434 -6.808 1.00 86.75 229 GLU A O 1
ATOM 1810 N N . LEU A 1 230 ? 1.749 -1.141 -6.458 1.00 85.12 230 LEU A N 1
ATOM 1811 C CA . LEU A 1 230 ? 1.694 -1.628 -7.841 1.00 85.12 230 LEU A CA 1
ATOM 1812 C C . LEU A 1 230 ? 0.349 -2.271 -8.201 1.00 85.12 230 LEU A C 1
ATOM 1814 O O . LEU A 1 230 ? -0.147 -2.036 -9.307 1.00 85.12 230 LEU A O 1
ATOM 1818 N N . ILE A 1 231 ? -0.282 -3.017 -7.286 1.00 82.88 231 ILE A N 1
ATOM 1819 C CA . ILE A 1 231 ? -1.650 -3.535 -7.467 1.00 82.88 231 ILE A CA 1
ATOM 1820 C C . ILE A 1 231 ? -2.608 -2.377 -7.759 1.00 82.88 231 ILE A C 1
ATOM 1822 O O . ILE A 1 231 ? -3.352 -2.406 -8.744 1.00 82.88 231 ILE A O 1
ATOM 1826 N N . GLN A 1 232 ? -2.545 -1.322 -6.945 1.00 80.81 232 GLN A N 1
ATOM 1827 C CA . GLN A 1 232 ? -3.381 -0.132 -7.091 1.00 80.81 232 GLN A CA 1
ATOM 1828 C C . GLN A 1 232 ? -3.175 0.5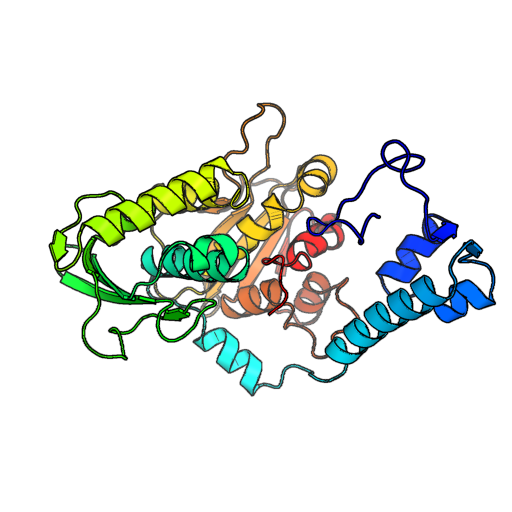86 -8.435 1.00 80.81 232 GLN A C 1
ATOM 1830 O O . GLN A 1 232 ? -4.133 1.133 -8.991 1.00 80.81 232 GLN A O 1
AT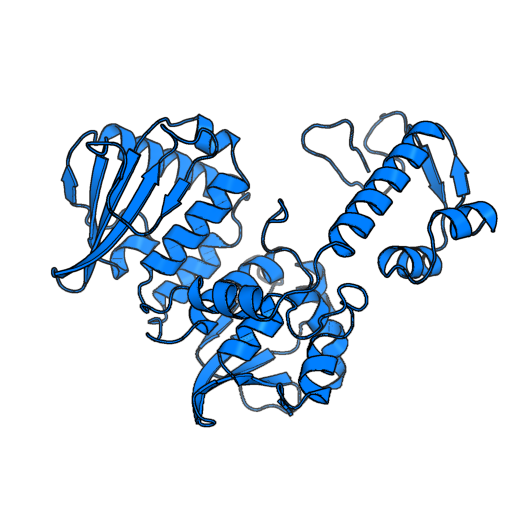OM 1835 N N . ARG A 1 233 ? -1.952 0.594 -8.981 1.00 81.38 233 ARG A N 1
ATOM 1836 C CA . ARG A 1 233 ? -1.656 1.173 -10.307 1.00 81.38 233 ARG A CA 1
ATOM 1837 C C . ARG A 1 233 ? -2.213 0.316 -11.429 1.00 81.38 233 ARG A C 1
ATOM 1839 O O . ARG A 1 233 ? -2.904 0.828 -12.304 1.00 81.38 233 ARG A O 1
ATOM 1846 N N . LEU A 1 234 ? -1.952 -0.987 -11.389 1.00 78.44 234 LEU A N 1
ATOM 1847 C CA . LEU A 1 234 ? -2.350 -1.916 -12.447 1.00 78.44 234 LEU A CA 1
ATOM 1848 C C . LEU A 1 234 ? -3.866 -1.972 -12.633 1.00 78.44 234 LEU A C 1
ATOM 1850 O O . LEU A 1 234 ? -4.350 -1.965 -13.763 1.00 78.44 234 LEU A O 1
ATOM 1854 N N . ILE A 1 235 ? -4.624 -1.947 -11.538 1.00 76.38 235 ILE A N 1
ATOM 1855 C CA . ILE A 1 235 ? -6.092 -1.976 -11.581 1.00 76.38 235 ILE A CA 1
ATOM 1856 C C . ILE A 1 235 ? -6.670 -0.721 -12.241 1.00 76.38 235 ILE A C 1
ATOM 1858 O O . ILE A 1 235 ? -7.723 -0.778 -12.878 1.00 76.38 235 ILE A O 1
ATOM 1862 N N . ARG A 1 236 ? -5.962 0.410 -12.159 1.00 75.06 236 ARG A N 1
ATOM 1863 C CA . ARG A 1 236 ? -6.340 1.654 -12.840 1.00 75.06 236 ARG A CA 1
ATOM 1864 C C . ARG A 1 236 ? -5.941 1.679 -14.321 1.00 75.06 236 ARG A C 1
ATOM 1866 O O . ARG A 1 236 ? -6.331 2.606 -15.025 1.00 75.06 236 ARG A O 1
ATOM 1873 N N . LEU A 1 237 ? -5.229 0.662 -14.811 1.00 74.00 237 LEU A N 1
ATOM 1874 C CA . LEU A 1 237 ? -4.744 0.549 -16.189 1.00 74.00 237 LEU A CA 1
ATOM 1875 C C . LEU A 1 237 ? -5.267 -0.712 -16.914 1.00 74.00 237 LEU A C 1
ATOM 1877 O O . LEU A 1 237 ? -4.467 -1.487 -17.451 1.00 74.00 237 LEU A O 1
ATOM 1881 N N . PRO A 1 238 ? -6.592 -0.949 -16.985 1.00 67.44 238 PRO A N 1
ATOM 1882 C CA . PRO A 1 238 ? -7.127 -2.191 -17.544 1.00 67.44 238 PRO A CA 1
ATOM 1883 C C . PRO A 1 238 ? -6.745 -2.399 -19.020 1.00 67.44 238 PRO A C 1
ATOM 1885 O O . PRO A 1 238 ? -6.367 -3.504 -19.396 1.00 67.44 238 PRO A O 1
ATOM 1888 N N . TYR A 1 239 ? -6.746 -1.339 -19.837 1.00 65.12 239 TYR A N 1
ATOM 1889 C CA . TYR A 1 239 ? -6.385 -1.412 -21.262 1.00 65.12 239 TYR A CA 1
ATOM 1890 C C . TYR A 1 239 ? -4.908 -1.766 -21.490 1.00 65.12 239 TYR A C 1
ATOM 1892 O O . TYR A 1 239 ? -4.597 -2.653 -22.282 1.00 65.12 239 TYR A O 1
ATOM 1900 N N . LEU A 1 240 ? -3.989 -1.149 -20.737 1.00 62.94 240 LEU A N 1
ATOM 1901 C CA . LEU A 1 240 ? -2.558 -1.481 -20.815 1.00 62.94 240 LEU A CA 1
ATOM 1902 C C . LEU A 1 240 ? -2.307 -2.920 -20.357 1.00 62.94 240 LEU A C 1
ATOM 1904 O O . LEU A 1 240 ? -1.466 -3.624 -20.915 1.00 62.94 240 LEU A O 1
ATOM 1908 N N . CYS A 1 241 ? -3.079 -3.401 -19.384 1.00 62.69 241 CYS A N 1
ATOM 1909 C CA . CYS A 1 241 ? -2.995 -4.789 -18.964 1.00 62.69 241 CYS A CA 1
ATOM 1910 C C . CYS A 1 241 ? -3.463 -5.784 -20.040 1.00 62.69 241 CYS A C 1
ATOM 1912 O O . CYS A 1 241 ? -2.919 -6.885 -20.103 1.00 62.69 241 CYS A O 1
ATOM 1914 N N . GLN A 1 242 ? -4.410 -5.398 -20.900 1.00 60.25 242 GLN A N 1
ATOM 1915 C CA . GLN A 1 242 ? -4.925 -6.231 -21.993 1.00 60.25 242 GLN A CA 1
ATOM 1916 C C . GLN A 1 242 ? -3.995 -6.261 -23.215 1.00 60.25 242 GLN A C 1
ATOM 1918 O O . GLN A 1 242 ? -3.708 -7.338 -23.744 1.00 60.25 242 GLN A O 1
ATOM 1923 N N . GLU A 1 243 ? -3.516 -5.097 -23.662 1.00 56.94 243 GLU A N 1
ATOM 1924 C CA . GLU A 1 243 ? -2.751 -4.980 -24.911 1.00 56.94 243 GLU A CA 1
ATOM 1925 C C . GLU A 1 243 ? -1.242 -5.166 -24.718 1.00 56.94 243 GLU A C 1
ATOM 1927 O O . GLU A 1 243 ? -0.572 -5.755 -25.568 1.00 56.94 243 GLU A O 1
ATOM 1932 N N . ILE A 1 244 ? -0.699 -4.700 -23.590 1.00 53.44 244 ILE A N 1
ATOM 1933 C CA . ILE A 1 244 ? 0.748 -4.537 -23.398 1.00 53.44 244 ILE A CA 1
ATOM 1934 C C . ILE A 1 244 ? 1.342 -5.571 -22.429 1.00 53.44 244 ILE A C 1
ATOM 1936 O O . ILE A 1 244 ? 2.497 -5.963 -22.587 1.00 53.44 244 ILE A O 1
ATOM 1940 N N . LEU A 1 245 ? 0.572 -6.079 -21.464 1.00 60.97 245 LEU A N 1
ATOM 1941 C CA . LEU A 1 245 ? 1.091 -6.907 -20.364 1.00 60.97 245 LEU A CA 1
ATOM 1942 C C . LEU A 1 245 ? 0.688 -8.389 -20.450 1.00 60.97 245 LEU A C 1
ATOM 1944 O O . LEU A 1 245 ? 0.361 -9.009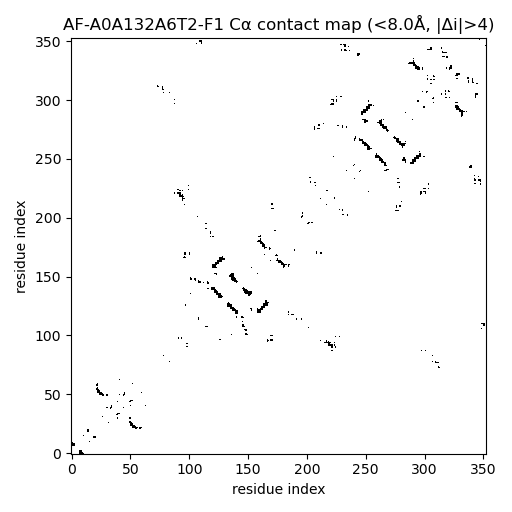 -19.435 1.00 60.97 245 LEU A O 1
ATOM 1948 N N . LYS A 1 246 ? 0.760 -8.980 -21.653 1.00 66.38 246 LYS A N 1
ATOM 1949 C CA . LYS A 1 246 ? 0.734 -10.451 -21.827 1.00 66.38 246 LYS A CA 1
ATOM 1950 C C . LYS A 1 246 ? 1.969 -11.140 -21.226 1.00 66.38 246 LYS A C 1
ATOM 1952 O O . LYS A 1 246 ? 1.960 -12.356 -21.075 1.00 66.38 246 LYS A O 1
ATOM 1957 N N . VAL A 1 247 ? 2.998 -10.359 -20.908 1.00 71.62 247 VAL A N 1
ATOM 1958 C CA . VAL A 1 247 ? 4.258 -10.787 -20.301 1.00 71.62 247 VAL A CA 1
ATOM 1959 C C . VAL A 1 247 ? 4.139 -10.795 -18.779 1.00 71.62 247 VAL A C 1
ATOM 1961 O O . VAL A 1 247 ? 3.547 -9.881 -18.192 1.00 71.62 247 VAL A O 1
ATOM 1964 N N . LEU A 1 248 ? 4.717 -11.816 -18.148 1.00 79.75 248 LEU A N 1
ATOM 1965 C CA . LEU A 1 248 ? 4.918 -11.846 -16.705 1.00 79.75 248 LEU A CA 1
ATOM 1966 C C . LEU A 1 248 ? 6.162 -11.029 -16.349 1.00 79.75 248 LEU A C 1
ATOM 1968 O O . LEU A 1 248 ? 7.201 -11.138 -17.007 1.00 79.75 248 LEU A O 1
ATOM 1972 N N . ILE A 1 249 ? 6.037 -10.190 -15.322 1.00 86.06 249 ILE A N 1
ATOM 1973 C CA . ILE A 1 249 ? 7.136 -9.347 -14.844 1.00 86.06 249 ILE A CA 1
ATOM 1974 C C . ILE A 1 249 ? 7.543 -9.864 -13.474 1.00 86.06 249 ILE A C 1
ATOM 1976 O O . ILE A 1 249 ? 6.720 -9.872 -12.560 1.00 86.06 249 ILE A O 1
ATOM 1980 N N . GLY A 1 250 ? 8.790 -10.294 -13.341 1.00 90.75 250 GLY A N 1
ATOM 1981 C CA . GLY A 1 250 ? 9.370 -10.679 -12.062 1.00 90.75 250 GLY A CA 1
ATOM 1982 C C . GLY A 1 250 ? 10.169 -9.539 -11.445 1.00 90.75 250 GLY A C 1
ATOM 1983 O O . GLY A 1 250 ? 10.792 -8.747 -12.153 1.00 90.75 250 GLY A O 1
ATOM 1984 N N . PHE A 1 251 ? 10.176 -9.489 -10.122 1.00 93.44 251 PHE A N 1
ATOM 1985 C CA . PHE A 1 251 ? 11.003 -8.605 -9.320 1.00 93.44 251 PHE A CA 1
ATOM 1986 C C . PHE A 1 251 ? 11.827 -9.461 -8.367 1.00 93.44 251 PHE A C 1
ATOM 1988 O O . PHE A 1 251 ? 11.258 -10.176 -7.546 1.00 93.44 251 PHE A O 1
ATOM 1995 N N . GLU A 1 252 ? 13.147 -9.379 -8.474 1.00 96.88 252 GLU A N 1
ATOM 1996 C CA . GLU A 1 252 ? 14.087 -9.948 -7.508 1.00 96.88 252 GLU A CA 1
ATOM 1997 C C . GLU A 1 252 ? 14.566 -8.811 -6.603 1.00 96.88 252 GLU A C 1
ATOM 1999 O O . GLU A 1 252 ? 15.232 -7.872 -7.053 1.00 96.88 252 GLU A O 1
ATOM 2004 N N . ILE A 1 253 ? 14.205 -8.874 -5.327 1.00 97.62 253 ILE A N 1
ATOM 2005 C CA . ILE A 1 253 ? 14.551 -7.855 -4.344 1.00 97.62 253 ILE A CA 1
ATOM 2006 C C . ILE A 1 253 ? 15.759 -8.308 -3.549 1.00 97.62 253 ILE A C 1
ATOM 2008 O O . ILE A 1 253 ? 15.809 -9.437 -3.059 1.00 97.62 253 ILE A O 1
ATOM 2012 N N . THR A 1 254 ? 16.727 -7.405 -3.412 1.00 97.94 254 THR A N 1
ATOM 2013 C CA . THR A 1 254 ? 17.994 -7.683 -2.744 1.00 97.94 254 THR A CA 1
ATOM 2014 C C . THR A 1 254 ? 18.222 -6.823 -1.504 1.00 97.94 254 THR A C 1
ATOM 2016 O O . THR A 1 254 ? 17.869 -5.643 -1.458 1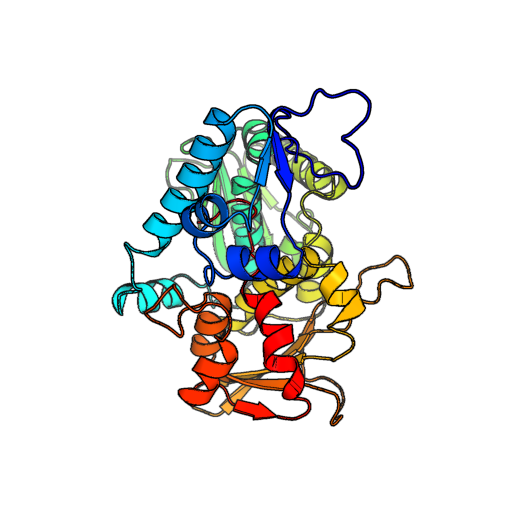.00 97.94 254 THR A O 1
ATOM 2019 N N . GLN A 1 255 ? 18.878 -7.415 -0.510 1.00 96.44 255 GLN A N 1
ATOM 2020 C CA . GLN A 1 255 ? 19.528 -6.722 0.601 1.00 96.44 255 GLN A CA 1
ATOM 2021 C C . GLN A 1 255 ? 20.939 -7.285 0.730 1.00 96.44 255 GLN A C 1
ATOM 2023 O O . GLN A 1 255 ? 21.147 -8.490 0.598 1.00 96.44 255 GLN A O 1
ATOM 2028 N N . ASN A 1 256 ? 21.934 -6.416 0.921 1.00 93.69 256 ASN A N 1
ATOM 2029 C CA . ASN A 1 256 ? 23.346 -6.816 0.963 1.00 93.69 256 ASN A CA 1
ATOM 2030 C C . ASN A 1 256 ? 23.765 -7.711 -0.225 1.00 93.69 256 ASN A C 1
ATOM 2032 O O . ASN A 1 256 ? 24.576 -8.620 -0.071 1.00 93.69 256 ASN A O 1
ATOM 2036 N N . HIS A 1 257 ? 23.216 -7.438 -1.415 1.00 91.25 257 HIS A N 1
ATOM 2037 C CA . HIS A 1 257 ? 23.445 -8.180 -2.665 1.00 91.25 257 HIS A CA 1
ATOM 2038 C C . HIS A 1 257 ? 22.909 -9.621 -2.708 1.00 91.25 257 HIS A C 1
ATOM 2040 O O . HIS A 1 257 ? 23.134 -10.313 -3.700 1.00 91.25 257 HIS A O 1
ATOM 2046 N N . GLN A 1 258 ? 22.179 -10.071 -1.687 1.00 96.75 258 GLN A N 1
ATOM 2047 C CA . GLN A 1 258 ? 21.482 -11.356 -1.694 1.00 96.75 258 GLN A CA 1
ATOM 2048 C C . GLN A 1 258 ? 20.009 -11.154 -2.027 1.00 96.75 258 GLN A C 1
ATOM 2050 O O . GLN A 1 258 ? 19.410 -10.180 -1.574 1.00 96.75 258 GLN A O 1
ATOM 2055 N N . ILE A 1 259 ? 19.429 -12.064 -2.811 1.00 97.25 259 ILE A N 1
ATOM 2056 C CA . ILE A 1 259 ? 17.986 -12.075 -3.075 1.00 97.25 259 ILE A CA 1
ATOM 2057 C C . ILE A 1 259 ? 17.277 -12.474 -1.780 1.00 97.25 259 ILE A C 1
ATOM 2059 O O . ILE A 1 259 ? 17.535 -13.543 -1.232 1.00 97.25 259 ILE A O 1
ATOM 2063 N N . VAL A 1 260 ? 16.404 -11.595 -1.292 1.00 96.50 260 VAL A N 1
ATOM 2064 C CA . VAL A 1 260 ? 15.639 -11.772 -0.046 1.00 96.50 260 VAL A CA 1
ATOM 2065 C C . VAL A 1 260 ? 14.141 -11.915 -0.293 1.00 96.50 260 VAL A C 1
ATOM 2067 O O . VAL A 1 260 ? 13.431 -12.447 0.555 1.00 96.50 260 VAL A O 1
ATOM 2070 N N . ALA A 1 261 ? 13.655 -11.466 -1.451 1.00 95.19 261 ALA A N 1
ATOM 2071 C CA . ALA A 1 261 ? 12.274 -11.661 -1.862 1.00 95.19 261 ALA A CA 1
ATOM 2072 C C . ALA A 1 261 ? 12.146 -11.693 -3.381 1.00 95.19 261 ALA A C 1
ATOM 2074 O O . ALA A 1 261 ? 12.903 -11.051 -4.108 1.00 95.19 261 ALA A O 1
ATOM 2075 N N . GLU A 1 262 ? 11.130 -12.408 -3.842 1.00 94.44 262 GLU A N 1
ATOM 2076 C CA . GLU A 1 262 ? 10.767 -12.493 -5.246 1.00 94.44 262 GLU A CA 1
ATOM 2077 C C . GLU A 1 262 ? 9.269 -12.263 -5.392 1.00 94.44 262 GLU A C 1
ATOM 2079 O O . GLU A 1 262 ? 8.461 -12.778 -4.608 1.00 94.44 262 GLU A O 1
ATOM 2084 N N . TYR A 1 263 ? 8.903 -11.494 -6.409 1.00 90.81 263 TYR A N 1
ATOM 2085 C CA . TYR A 1 263 ? 7.517 -11.183 -6.717 1.00 90.81 263 TYR A CA 1
ATOM 2086 C C . TYR A 1 263 ? 7.272 -11.341 -8.205 1.00 90.81 263 TYR A C 1
ATOM 2088 O O . TYR A 1 263 ? 8.066 -10.892 -9.029 1.00 90.81 263 TYR A O 1
ATOM 2096 N N . CYS A 1 264 ? 6.126 -11.898 -8.561 1.00 84.44 264 CYS A N 1
ATOM 2097 C CA . CYS A 1 264 ? 5.700 -12.032 -9.936 1.00 84.44 264 CYS A CA 1
ATOM 2098 C C . CYS A 1 264 ? 4.417 -11.241 -10.121 1.00 84.44 264 CYS A C 1
ATOM 2100 O O . CYS A 1 264 ? 3.371 -11.574 -9.566 1.00 84.44 264 CYS A O 1
ATOM 2102 N N . LYS A 1 265 ? 4.472 -10.214 -10.966 1.00 74.38 265 LYS A N 1
ATOM 2103 C CA . LYS A 1 265 ? 3.271 -9.624 -11.540 1.00 74.38 265 LYS A CA 1
ATOM 2104 C C . LYS A 1 265 ? 2.647 -10.658 -12.463 1.00 74.38 265 LYS A C 1
ATOM 2106 O O . LYS A 1 265 ? 3.233 -11.066 -13.470 1.00 74.38 265 LYS A O 1
ATOM 2111 N N . LEU A 1 266 ? 1.420 -11.023 -12.147 1.00 59.38 266 LEU A N 1
ATOM 2112 C CA . LEU A 1 266 ? 0.654 -11.986 -12.907 1.00 59.38 266 LEU A CA 1
ATOM 2113 C C . LEU A 1 266 ? -0.081 -11.328 -14.078 1.00 59.38 266 LEU A C 1
ATOM 2115 O O . LEU A 1 266 ? -0.281 -10.108 -14.176 1.00 59.38 266 LEU A O 1
ATOM 2119 N N . ARG A 1 267 ? -0.474 -12.158 -15.038 1.00 64.62 267 ARG A N 1
ATOM 2120 C CA . ARG A 1 267 ? -1.297 -11.734 -16.166 1.00 64.62 267 ARG A CA 1
ATOM 2121 C C . ARG A 1 267 ? -2.707 -11.430 -15.661 1.00 64.62 267 ARG A C 1
ATOM 2123 O O . ARG A 1 267 ? -3.362 -12.309 -15.116 1.00 64.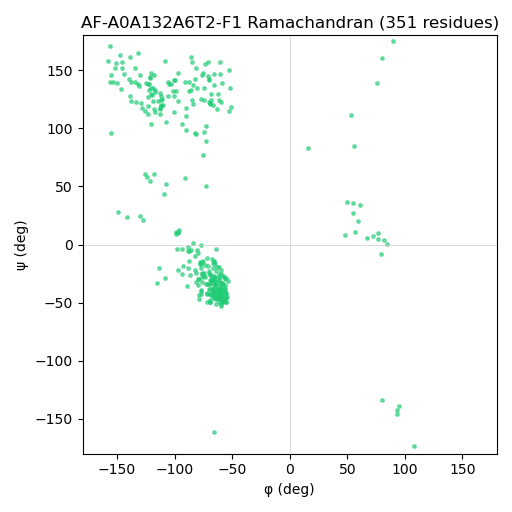62 267 ARG A O 1
ATOM 2130 N N . LEU A 1 268 ? -3.189 -10.208 -15.892 1.00 54.47 268 LEU A N 1
ATOM 2131 C CA . LEU A 1 268 ? -4.597 -9.895 -15.655 1.00 54.47 268 LEU A CA 1
ATOM 2132 C C . LEU A 1 268 ? -5.415 -10.561 -16.759 1.00 54.47 268 LEU A C 1
ATOM 2134 O O . LEU A 1 268 ? -5.433 -10.096 -17.900 1.00 54.47 268 LEU A O 1
ATOM 2138 N N . ASP A 1 269 ? -6.039 -11.688 -16.436 1.00 50.88 269 ASP A N 1
ATOM 2139 C CA . ASP A 1 269 ? -6.931 -12.382 -17.355 1.00 50.88 269 ASP A CA 1
ATOM 2140 C C . ASP A 1 269 ? -8.326 -11.742 -17.321 1.00 50.88 269 ASP A C 1
ATOM 2142 O O . ASP A 1 269 ? -9.161 -12.045 -16.474 1.00 50.88 269 ASP A O 1
ATOM 2146 N N . PHE A 1 270 ? -8.591 -10.839 -18.265 1.00 52.56 270 PHE A N 1
ATOM 2147 C CA . PHE A 1 270 ? -9.917 -10.237 -18.427 1.00 52.56 270 PHE A CA 1
ATOM 2148 C C . PHE A 1 270 ? -10.906 -11.147 -19.179 1.00 52.56 270 PHE A C 1
ATOM 2150 O O . PHE A 1 270 ? -12.089 -10.815 -19.250 1.00 52.56 270 PHE A O 1
ATOM 2157 N N . SER A 1 271 ? -10.463 -12.290 -19.727 1.00 48.19 271 SER A N 1
ATOM 2158 C CA . SER A 1 271 ? -11.304 -13.162 -20.565 1.00 48.19 271 SER A CA 1
ATOM 2159 C C . SER A 1 271 ? -12.401 -13.885 -19.778 1.00 48.19 271 SER A C 1
ATOM 2161 O O . SER A 1 271 ? -13.445 -14.210 -20.337 1.00 48.19 271 SER A O 1
ATOM 2163 N N . LYS A 1 272 ? -12.213 -14.079 -18.465 1.00 49.06 272 LYS A N 1
ATOM 2164 C CA . LYS A 1 272 ? -13.166 -14.781 -17.585 1.00 49.06 272 LYS A CA 1
ATOM 2165 C C . LYS A 1 272 ? -14.105 -13.864 -16.800 1.00 49.06 272 LYS A C 1
ATOM 2167 O O . LYS A 1 272 ? -14.732 -14.322 -15.847 1.00 49.06 272 LYS A O 1
ATOM 2172 N N . SER A 1 273 ? -14.154 -12.565 -17.122 1.00 41.47 273 SER A N 1
ATOM 2173 C CA . SER A 1 273 ? -14.918 -11.563 -16.344 1.00 41.47 273 SER A CA 1
ATOM 2174 C C . SER A 1 273 ? -14.525 -11.494 -14.854 1.00 41.47 273 SER A C 1
ATOM 2176 O O . SER A 1 273 ? -15.208 -10.857 -14.055 1.00 41.47 273 SER A O 1
ATOM 2178 N N . LYS A 1 274 ? -13.428 -12.158 -14.471 1.00 47.81 274 LYS A N 1
ATOM 2179 C CA . LYS A 1 274 ? -12.909 -12.276 -13.114 1.00 47.81 274 LYS A CA 1
ATOM 2180 C C . LYS A 1 274 ? -11.450 -11.883 -13.141 1.00 47.81 274 LYS A C 1
ATOM 2182 O O . LYS A 1 274 ? -10.630 -12.502 -13.801 1.00 47.81 274 LYS A O 1
ATOM 2187 N N . LEU A 1 275 ? -11.171 -10.827 -12.412 1.00 53.19 275 LEU A N 1
ATOM 2188 C CA . LEU A 1 275 ? -9.878 -10.194 -12.308 1.00 53.19 275 LEU A CA 1
ATOM 2189 C C . LEU A 1 275 ? -9.274 -10.870 -11.058 1.00 53.19 275 LEU A C 1
ATOM 2191 O O . LEU A 1 275 ? -9.762 -10.654 -9.952 1.00 53.19 275 LEU A O 1
ATOM 2195 N N . THR A 1 276 ? -8.340 -11.812 -11.236 1.00 52.72 276 THR A N 1
ATOM 2196 C CA . THR A 1 276 ? -7.743 -12.628 -10.151 1.00 52.72 276 THR A CA 1
ATOM 2197 C C . THR A 1 276 ? -6.225 -12.512 -10.161 1.00 52.72 276 THR A C 1
ATOM 2199 O O . THR A 1 276 ? -5.657 -12.569 -11.248 1.00 52.72 276 THR A O 1
ATOM 2202 N N . GLY A 1 277 ? -5.598 -12.399 -8.981 1.00 58.41 277 GLY A N 1
ATOM 2203 C CA . GLY A 1 277 ? -4.143 -12.475 -8.790 1.00 58.41 277 GLY A CA 1
ATOM 2204 C C . GLY A 1 277 ? -3.371 -11.468 -9.639 1.00 58.41 277 GLY A C 1
ATOM 2205 O O . GLY A 1 277 ? -2.935 -11.793 -10.732 1.00 58.41 277 GLY A O 1
ATOM 2206 N N . VAL A 1 278 ? -3.219 -10.226 -9.173 1.00 64.19 278 VAL A N 1
ATOM 2207 C CA . VAL A 1 278 ? -2.396 -9.217 -9.878 1.00 64.19 278 VAL A CA 1
ATOM 2208 C C . VAL A 1 278 ? -0.903 -9.455 -9.605 1.00 64.19 278 VAL A C 1
ATOM 2210 O O . VAL A 1 278 ? -0.065 -9.168 -10.460 1.00 64.19 278 VAL A O 1
ATOM 2213 N N . PHE A 1 279 ? -0.585 -10.014 -8.438 1.00 76.38 279 PHE A N 1
ATOM 2214 C CA . PHE A 1 279 ? 0.758 -10.356 -7.985 1.00 76.38 279 PHE A CA 1
ATOM 2215 C C . PHE A 1 279 ? 0.732 -11.649 -7.174 1.00 76.38 279 PHE A C 1
ATOM 2217 O O . PHE A 1 279 ? -0.230 -11.876 -6.445 1.00 76.38 279 PHE A O 1
ATOM 2224 N N . ASP A 1 280 ? 1.808 -12.421 -7.278 1.00 79.94 280 ASP A N 1
ATOM 2225 C CA . ASP A 1 280 ? 2.119 -13.583 -6.445 1.00 79.94 280 ASP A CA 1
ATOM 2226 C C . ASP A 1 280 ? 3.571 -13.505 -5.943 1.00 79.94 280 ASP A C 1
ATOM 2228 O O . ASP A 1 280 ? 4.391 -12.735 -6.456 1.00 79.94 280 ASP A O 1
ATOM 2232 N N . ARG A 1 281 ? 3.886 -14.317 -4.930 1.00 85.50 281 ARG A N 1
ATOM 2233 C CA . ARG A 1 281 ? 5.260 -14.556 -4.462 1.00 85.50 281 ARG A CA 1
ATOM 2234 C C . ARG A 1 281 ? 6.014 -15.479 -5.412 1.00 85.50 281 ARG A C 1
ATOM 2236 O O . ARG A 1 281 ? 5.432 -16.416 -5.952 1.00 85.50 281 ARG A O 1
ATOM 2243 N N . GLY A 1 282 ? 7.320 -15.254 -5.521 1.00 88.25 282 GLY A N 1
ATOM 2244 C CA . GLY A 1 282 ? 8.209 -16.003 -6.406 1.00 88.25 282 GLY A CA 1
ATOM 2245 C C . GLY A 1 282 ? 8.306 -15.385 -7.796 1.00 88.25 282 GLY A C 1
ATOM 2246 O O . GLY A 1 282 ? 7.625 -14.410 -8.115 1.00 88.25 282 GLY A O 1
ATOM 2247 N N . LEU A 1 283 ? 9.174 -15.951 -8.627 1.00 87.44 283 LEU A N 1
ATOM 2248 C CA . LEU A 1 283 ? 9.325 -15.556 -10.025 1.00 87.44 283 LEU A CA 1
ATOM 2249 C C . LEU A 1 283 ? 8.318 -16.263 -10.942 1.00 87.44 283 LEU A C 1
ATOM 2251 O O . LEU A 1 283 ? 7.816 -17.341 -10.614 1.00 87.44 283 LEU A O 1
ATOM 2255 N N . PRO A 1 284 ? 8.014 -15.675 -12.115 1.00 83.88 284 PRO A N 1
ATOM 2256 C CA . PRO A 1 284 ? 7.269 -16.396 -13.137 1.00 83.88 284 PRO A CA 1
ATOM 2257 C C . PRO A 1 284 ? 8.029 -17.651 -13.599 1.00 83.88 284 PRO A C 1
ATOM 2259 O O . PRO A 1 284 ? 9.258 -17.673 -13.511 1.00 83.88 284 PRO A O 1
ATOM 2262 N N . PRO A 1 285 ? 7.332 -18.662 -14.159 1.00 84.31 285 PRO A N 1
ATOM 2263 C CA . PRO A 1 285 ? 7.976 -19.854 -14.708 1.00 84.31 285 PRO A CA 1
ATOM 2264 C C . PRO A 1 285 ? 9.074 -19.480 -15.698 1.00 84.31 285 PRO A C 1
ATOM 2266 O O . PRO A 1 285 ? 8.831 -18.629 -16.555 1.00 84.31 285 PRO A O 1
ATOM 2269 N N . ASP A 1 286 ? 10.242 -20.113 -15.604 1.00 84.06 286 ASP A N 1
ATOM 2270 C CA . ASP A 1 286 ? 11.396 -19.766 -16.432 1.00 84.06 286 ASP A CA 1
ATOM 2271 C C . ASP A 1 286 ? 11.048 -19.757 -17.924 1.00 84.06 286 ASP A C 1
ATOM 2273 O O . ASP A 1 286 ? 10.694 -20.769 -18.530 1.00 84.06 286 ASP A O 1
ATOM 2277 N N . SER A 1 287 ? 11.132 -18.568 -18.515 1.00 84.69 287 SER A N 1
ATOM 2278 C CA . SER A 1 287 ? 10.847 -18.323 -19.921 1.00 84.69 287 SER A CA 1
ATOM 2279 C C . SER A 1 287 ? 11.577 -17.071 -20.384 1.00 84.69 287 SER A C 1
ATOM 2281 O O . SER A 1 287 ? 11.606 -16.057 -19.679 1.00 84.69 287 SER A O 1
ATOM 2283 N N . ALA A 1 288 ? 12.125 -17.122 -21.600 1.00 81.12 288 ALA A N 1
ATOM 2284 C CA . ALA A 1 288 ? 12.732 -15.966 -22.255 1.00 81.12 288 ALA A CA 1
ATOM 2285 C C . ALA A 1 288 ? 11.716 -14.838 -22.521 1.00 81.12 288 ALA A C 1
ATOM 2287 O O . ALA A 1 288 ? 12.112 -13.685 -22.683 1.00 81.12 288 ALA A O 1
ATOM 2288 N N . ASP A 1 289 ? 10.417 -15.154 -22.514 1.00 84.19 289 ASP A N 1
ATOM 2289 C CA . ASP A 1 289 ? 9.342 -14.182 -22.718 1.00 84.19 289 ASP A CA 1
ATOM 2290 C C . ASP A 1 289 ? 9.067 -13.308 -21.489 1.00 84.19 289 ASP A C 1
ATOM 2292 O O . ASP A 1 289 ? 8.394 -12.283 -21.619 1.00 84.19 289 ASP A O 1
ATOM 2296 N N . ASN A 1 290 ? 9.569 -13.690 -20.310 1.00 87.12 290 ASN A N 1
ATOM 2297 C CA . ASN A 1 290 ? 9.399 -12.924 -19.077 1.00 87.12 290 ASN A CA 1
ATOM 2298 C C . ASN A 1 290 ? 10.412 -11.784 -18.994 1.00 87.12 290 ASN A C 1
ATOM 2300 O O . ASN A 1 290 ? 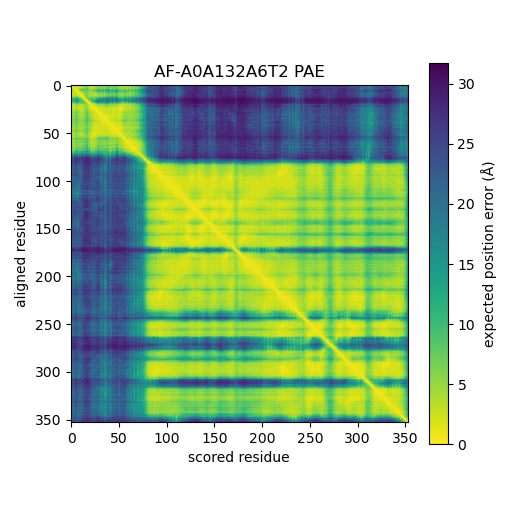11.530 -11.895 -19.489 1.00 87.12 290 ASN A O 1
ATOM 2304 N N . CYS A 1 291 ? 10.055 -10.709 -18.298 1.00 89.19 291 CYS A N 1
ATOM 2305 C CA . CYS A 1 291 ? 10.996 -9.650 -17.941 1.00 89.19 291 CYS A CA 1
ATOM 2306 C C . CYS A 1 291 ? 11.243 -9.699 -16.437 1.00 89.19 291 CYS A C 1
ATOM 2308 O O . CYS A 1 291 ? 10.298 -9.557 -15.664 1.00 89.19 291 CYS A O 1
ATOM 2310 N N . ILE A 1 292 ? 12.490 -9.904 -16.020 1.00 92.56 292 ILE A N 1
ATOM 2311 C CA . ILE A 1 292 ? 12.855 -9.932 -14.601 1.00 92.56 292 ILE A CA 1
ATOM 2312 C C . ILE A 1 292 ? 13.721 -8.721 -14.290 1.00 92.56 292 ILE A C 1
ATOM 2314 O O . ILE A 1 292 ? 14.711 -8.473 -14.983 1.00 92.56 292 ILE A O 1
ATOM 2318 N N . LEU A 1 293 ? 13.331 -7.972 -13.261 1.00 93.88 293 LEU A N 1
ATOM 2319 C CA . LEU A 1 293 ? 14.041 -6.804 -12.760 1.00 93.88 293 LEU A CA 1
ATOM 2320 C C . LEU A 1 293 ? 14.621 -7.113 -11.378 1.00 93.88 293 LEU A C 1
ATOM 2322 O O . LEU A 1 293 ? 13.878 -7.379 -10.438 1.00 93.88 293 LEU A O 1
ATOM 2326 N N . THR A 1 294 ? 15.939 -7.033 -11.247 1.00 96.44 294 THR A N 1
ATOM 2327 C CA . THR A 1 294 ? 16.661 -7.237 -9.986 1.00 96.44 294 THR A CA 1
ATOM 2328 C C . THR A 1 294 ? 17.132 -5.891 -9.451 1.00 96.44 294 THR A C 1
ATOM 2330 O O . THR A 1 294 ? 17.790 -5.141 -10.178 1.00 96.44 294 THR A O 1
ATOM 2333 N N . MET A 1 295 ? 16.823 -5.572 -8.195 1.00 96.88 295 MET A N 1
ATOM 2334 C CA . MET A 1 295 ? 17.232 -4.313 -7.554 1.00 96.88 295 MET A CA 1
ATOM 2335 C C . MET A 1 295 ? 17.284 -4.437 -6.027 1.00 96.88 295 MET A C 1
ATOM 2337 O O . MET A 1 295 ? 16.878 -5.456 -5.469 1.00 96.88 295 MET A O 1
ATOM 2341 N N . SER A 1 296 ? 17.825 -3.431 -5.336 1.00 97.50 296 SER A N 1
ATOM 2342 C CA . SER A 1 296 ? 17.742 -3.371 -3.870 1.00 97.50 296 SER A CA 1
ATOM 2343 C C . SER A 1 296 ? 16.317 -3.051 -3.404 1.00 97.50 296 SER A C 1
ATOM 2345 O O . SER A 1 296 ? 15.533 -2.473 -4.158 1.00 97.50 296 SER A O 1
ATOM 2347 N N . ASP A 1 297 ? 15.977 -3.410 -2.166 1.00 97.00 297 ASP A N 1
ATOM 2348 C CA . ASP A 1 297 ? 14.673 -3.086 -1.564 1.00 97.00 297 ASP A CA 1
ATOM 2349 C C . ASP A 1 297 ? 14.383 -1.571 -1.591 1.00 97.00 297 ASP A C 1
ATOM 2351 O O . ASP A 1 297 ? 13.304 -1.145 -2.006 1.00 97.00 297 ASP A O 1
ATOM 2355 N N . ASP A 1 298 ? 15.387 -0.741 -1.293 1.00 95.12 298 ASP A N 1
ATOM 2356 C CA . ASP A 1 298 ? 15.268 0.718 -1.373 1.00 95.12 298 ASP A CA 1
ATOM 2357 C C . ASP A 1 298 ? 15.167 1.219 -2.821 1.00 95.12 298 ASP A C 1
ATOM 2359 O O . ASP A 1 298 ? 14.411 2.143 -3.118 1.00 95.12 298 ASP A O 1
ATOM 2363 N N . ASP A 1 299 ? 15.898 0.620 -3.764 1.00 93.88 299 ASP A N 1
ATOM 2364 C CA . ASP A 1 299 ? 15.794 1.004 -5.174 1.00 93.88 299 ASP A CA 1
ATOM 2365 C C . ASP A 1 299 ? 14.444 0.609 -5.781 1.00 93.88 299 ASP A C 1
ATOM 2367 O O . ASP A 1 299 ? 13.955 1.300 -6.676 1.00 93.88 299 ASP A O 1
ATOM 2371 N N . PHE A 1 300 ? 13.784 -0.425 -5.258 1.00 94.12 300 PHE A N 1
ATOM 2372 C CA . PHE A 1 300 ? 12.408 -0.721 -5.638 1.00 94.12 300 PHE A CA 1
ATOM 2373 C C . PHE A 1 300 ? 11.445 0.368 -5.164 1.00 94.12 300 PHE A C 1
ATOM 2375 O O . PHE A 1 300 ? 10.600 0.813 -5.943 1.00 94.12 300 PHE A O 1
ATOM 2382 N N . VAL A 1 301 ? 11.625 0.892 -3.948 1.00 91.50 301 VAL A N 1
ATOM 2383 C CA . VAL A 1 301 ? 10.897 2.089 -3.495 1.00 91.50 301 VAL A CA 1
ATOM 2384 C C . VAL A 1 301 ? 11.170 3.263 -4.429 1.00 91.50 301 VAL A C 1
ATOM 2386 O O . VAL A 1 301 ? 10.233 3.901 -4.911 1.00 91.50 301 VAL A O 1
ATOM 2389 N N . ARG A 1 302 ? 12.437 3.531 -4.761 1.00 88.31 302 ARG A N 1
ATOM 2390 C CA . ARG A 1 302 ? 12.795 4.626 -5.676 1.00 88.31 302 ARG A CA 1
ATOM 2391 C C . ARG A 1 302 ? 12.187 4.447 -7.062 1.00 88.31 302 ARG A C 1
ATOM 2393 O O . ARG A 1 302 ? 11.800 5.439 -7.680 1.00 88.31 302 ARG A O 1
ATOM 2400 N N . LEU A 1 303 ? 12.040 3.212 -7.537 1.00 87.25 303 LEU A N 1
ATOM 2401 C CA . LEU A 1 303 ? 11.328 2.914 -8.774 1.00 87.25 303 LEU A CA 1
ATOM 2402 C C . LEU A 1 303 ? 9.845 3.284 -8.663 1.00 87.25 303 LEU A C 1
ATOM 2404 O O . LEU A 1 303 ? 9.318 4.006 -9.512 1.00 87.25 303 LEU A O 1
ATOM 2408 N N . VAL A 1 304 ? 9.183 2.810 -7.605 1.00 86.44 304 VAL A N 1
ATOM 2409 C CA . VAL A 1 304 ? 7.757 3.042 -7.354 1.00 86.44 304 VAL A CA 1
ATOM 2410 C C . VAL A 1 304 ? 7.463 4.528 -7.132 1.00 86.44 304 VAL A C 1
ATOM 2412 O O . VAL A 1 304 ? 6.457 5.024 -7.634 1.00 86.44 304 VAL A O 1
ATOM 2415 N N . TYR A 1 305 ? 8.340 5.280 -6.476 1.00 81.31 305 TYR A N 1
ATOM 2416 C CA . TYR A 1 305 ? 8.144 6.707 -6.195 1.00 81.31 305 TYR A CA 1
ATOM 2417 C C . TYR A 1 305 ? 8.860 7.657 -7.160 1.00 81.31 305 TYR A C 1
ATOM 2419 O O . TYR A 1 305 ? 8.867 8.863 -6.921 1.00 81.31 305 TYR A O 1
ATOM 2427 N N . HIS A 1 306 ? 9.428 7.157 -8.263 1.00 77.44 306 HIS A N 1
ATOM 2428 C CA . HIS A 1 306 ? 10.108 7.980 -9.275 1.00 77.44 306 HIS A CA 1
ATOM 2429 C C . HIS A 1 306 ? 11.324 8.771 -8.764 1.00 77.44 306 HIS A C 1
ATOM 2431 O O . HIS A 1 306 ? 11.603 9.871 -9.239 1.00 77.44 306 HIS A O 1
ATOM 2437 N N . ARG A 1 307 ? 12.073 8.213 -7.811 1.00 74.31 307 ARG A N 1
ATOM 2438 C CA . ARG A 1 307 ? 13.205 8.874 -7.139 1.00 74.31 307 ARG A CA 1
ATOM 2439 C C . ARG A 1 307 ? 14.584 8.525 -7.726 1.00 74.31 307 ARG A C 1
ATOM 2441 O O . ARG A 1 307 ? 15.596 8.905 -7.155 1.00 74.31 307 ARG A O 1
ATOM 2448 N N . PHE A 1 308 ? 14.673 7.851 -8.882 1.00 69.44 308 PHE A N 1
ATOM 2449 C CA . PHE A 1 308 ? 15.973 7.656 -9.560 1.00 69.44 308 PHE A CA 1
ATOM 2450 C C . PHE A 1 308 ? 16.524 8.916 -10.237 1.00 69.44 308 PHE A C 1
ATOM 2452 O O . PHE A 1 308 ? 17.708 8.953 -10.558 1.00 69.44 308 PHE A O 1
ATOM 2459 N N . THR A 1 309 ? 15.697 9.938 -10.484 1.00 57.31 309 THR A N 1
ATOM 2460 C CA . THR A 1 309 ? 16.149 11.193 -11.102 1.00 57.31 309 THR A CA 1
ATOM 2461 C C . THR A 1 309 ? 15.847 12.385 -10.204 1.00 57.31 309 THR A C 1
ATOM 2463 O O . THR A 1 309 ? 14.760 12.497 -9.641 1.00 57.31 309 THR A O 1
ATOM 2466 N N . LEU A 1 310 ? 16.805 13.312 -10.117 1.00 46.81 310 LEU A N 1
ATOM 2467 C CA . LEU A 1 310 ? 16.603 14.633 -9.508 1.00 46.81 310 LEU A CA 1
ATOM 2468 C C . LEU A 1 310 ? 15.778 15.554 -10.423 1.00 46.81 310 LEU A C 1
ATOM 2470 O O . LEU A 1 310 ? 15.095 16.467 -9.960 1.00 46.81 310 LEU A O 1
ATOM 2474 N N . GLU A 1 311 ? 15.793 15.285 -11.731 1.00 47.19 311 GLU A N 1
ATOM 2475 C CA . GLU A 1 311 ? 15.015 16.015 -12.725 1.00 47.19 311 GLU A CA 1
ATOM 2476 C C . GLU A 1 311 ? 13.636 15.371 -12.920 1.00 47.19 311 GLU A C 1
ATOM 2478 O O . GLU A 1 311 ? 13.500 14.300 -13.519 1.00 47.19 311 GLU A O 1
ATOM 2483 N N . LYS A 1 312 ? 12.585 16.064 -12.467 1.00 49.97 312 LYS A N 1
ATOM 2484 C CA . LYS A 1 312 ? 11.167 15.682 -12.632 1.00 49.97 312 LYS A CA 1
ATOM 2485 C C . LYS A 1 312 ? 10.678 15.656 -14.096 1.00 49.97 312 LYS A C 1
ATOM 2487 O O . LYS A 1 312 ? 9.526 15.310 -14.348 1.00 49.97 312 LYS A O 1
ATOM 2492 N N . ARG A 1 313 ? 11.517 16.047 -15.068 1.00 46.47 313 ARG A N 1
ATOM 2493 C CA . ARG A 1 313 ? 11.104 16.334 -16.456 1.00 46.47 313 ARG A CA 1
ATOM 2494 C C . ARG A 1 313 ? 11.100 15.130 -17.400 1.00 46.47 313 ARG A C 1
ATOM 2496 O O . ARG A 1 313 ? 10.374 15.168 -18.384 1.00 46.47 313 ARG A O 1
ATOM 2503 N N . ASN A 1 314 ? 11.819 14.046 -17.098 1.00 51.50 314 ASN A N 1
ATOM 2504 C CA . ASN A 1 314 ? 11.902 12.879 -17.988 1.00 51.50 314 ASN A CA 1
ATOM 2505 C C . ASN A 1 314 ? 11.343 11.609 -17.346 1.00 51.50 314 ASN A C 1
ATOM 2507 O O . ASN A 1 314 ? 12.019 10.590 -17.215 1.00 51.50 314 ASN A O 1
ATOM 2511 N N . LEU A 1 315 ? 10.049 11.648 -17.001 1.00 55.41 315 LEU A N 1
ATOM 2512 C CA . LEU A 1 315 ? 9.390 10.505 -16.371 1.00 55.41 315 LEU A CA 1
ATOM 2513 C C . LEU A 1 315 ? 9.437 9.231 -17.254 1.00 55.41 315 LEU A C 1
ATOM 2515 O O . LEU A 1 315 ? 9.225 8.125 -16.769 1.00 55.41 315 LEU A O 1
ATOM 2519 N N . LEU A 1 316 ? 9.628 9.368 -18.575 1.00 56.97 316 LEU A N 1
ATOM 2520 C CA . LEU A 1 316 ? 9.500 8.293 -19.577 1.00 56.97 316 LEU A CA 1
ATOM 2521 C C . LEU A 1 316 ? 10.559 7.187 -19.477 1.00 56.97 316 LEU A C 1
ATOM 2523 O O . LEU A 1 316 ? 10.344 6.130 -20.052 1.00 56.97 316 LEU A O 1
ATOM 2527 N N . PHE A 1 317 ? 11.625 7.382 -18.696 1.00 63.00 317 PHE A N 1
ATOM 2528 C CA . PHE A 1 317 ? 12.792 6.498 -18.721 1.00 63.00 317 PHE A CA 1
ATOM 2529 C C . PHE A 1 317 ? 13.247 6.007 -17.338 1.00 63.00 317 PHE A C 1
ATOM 2531 O O . PHE A 1 317 ? 14.410 5.669 -17.184 1.00 63.00 317 PHE A O 1
ATOM 2538 N N . TYR A 1 318 ? 12.387 5.956 -16.312 1.00 74.94 318 TYR A N 1
ATOM 2539 C CA . TYR A 1 318 ? 12.841 5.634 -14.943 1.00 74.94 318 TYR A CA 1
ATOM 2540 C C . TYR A 1 318 ? 13.535 4.283 -14.789 1.00 74.94 318 TYR A C 1
ATOM 2542 O O . TYR A 1 318 ? 14.565 4.214 -14.122 1.00 74.94 318 TYR A O 1
ATOM 2550 N N . ILE A 1 319 ? 13.003 3.223 -15.403 1.00 81.50 319 ILE A N 1
ATOM 2551 C CA . ILE A 1 319 ? 13.655 1.908 -15.350 1.00 81.50 319 ILE A CA 1
ATOM 2552 C C . ILE A 1 319 ? 14.989 1.974 -16.097 1.00 81.50 319 ILE A C 1
ATOM 2554 O O . ILE A 1 319 ? 16.011 1.564 -15.557 1.00 81.50 319 ILE A O 1
ATOM 2558 N N . THR A 1 320 ? 15.002 2.569 -17.293 1.00 84.19 320 THR A N 1
ATOM 2559 C CA . THR A 1 320 ? 16.219 2.789 -18.088 1.00 84.19 320 THR A CA 1
ATOM 2560 C C . THR A 1 320 ? 17.274 3.575 -17.307 1.00 84.19 320 THR A C 1
ATOM 2562 O O . THR A 1 320 ? 18.435 3.187 -17.295 1.00 84.19 320 THR A O 1
ATOM 2565 N N . LYS A 1 321 ? 16.878 4.616 -16.567 1.00 82.94 321 LYS A N 1
ATOM 2566 C CA . LYS A 1 321 ? 17.762 5.400 -15.695 1.00 82.94 321 LYS A CA 1
ATOM 2567 C C . LYS A 1 321 ? 18.321 4.563 -14.550 1.00 82.94 321 LYS A C 1
ATOM 2569 O O . LYS A 1 321 ? 19.522 4.598 -14.312 1.00 82.94 321 LYS A O 1
ATOM 2574 N N . GLY A 1 322 ? 17.488 3.762 -13.885 1.00 84.06 322 GLY A N 1
ATOM 2575 C CA . GLY A 1 322 ? 17.957 2.810 -12.875 1.00 84.06 322 GLY A CA 1
ATOM 2576 C C . GLY A 1 322 ? 18.973 1.804 -13.435 1.00 84.06 322 GLY A C 1
ATOM 2577 O O . GLY A 1 322 ? 19.945 1.477 -12.754 1.00 84.06 322 GLY A O 1
ATOM 2578 N N . ILE A 1 323 ? 18.798 1.366 -14.688 1.00 88.00 323 ILE A N 1
ATOM 2579 C CA . ILE A 1 323 ? 19.738 0.484 -15.398 1.00 88.00 323 ILE A CA 1
ATOM 2580 C C . ILE A 1 323 ? 21.050 1.208 -15.730 1.00 88.00 323 ILE A C 1
ATOM 2582 O O . ILE A 1 323 ? 22.121 0.683 -15.432 1.00 88.00 323 ILE A O 1
ATOM 2586 N N . GLU A 1 324 ? 20.993 2.423 -16.285 1.00 87.81 324 GLU A N 1
ATOM 2587 C CA . GLU A 1 324 ? 22.172 3.267 -16.560 1.00 87.81 324 GLU A CA 1
ATOM 2588 C C . GLU A 1 324 ? 23.001 3.511 -15.289 1.00 87.81 324 GLU A C 1
ATOM 2590 O O . GLU A 1 324 ? 24.230 3.445 -15.312 1.00 87.81 324 GLU A O 1
ATOM 2595 N N . MET A 1 325 ? 22.324 3.719 -14.155 1.00 87.31 325 MET A N 1
ATOM 2596 C CA . MET A 1 325 ? 22.938 3.892 -12.834 1.00 87.31 325 MET A CA 1
ATOM 2597 C C . MET A 1 325 ? 23.408 2.578 -12.192 1.00 87.31 325 MET A C 1
ATOM 2599 O O . MET A 1 325 ? 23.928 2.605 -11.078 1.00 87.31 325 MET A O 1
ATOM 2603 N N . LYS A 1 326 ? 23.218 1.428 -12.855 1.00 90.88 326 LYS A N 1
ATOM 2604 C CA . LYS A 1 326 ? 23.521 0.077 -12.346 1.00 90.88 326 LYS A CA 1
ATOM 2605 C C . LYS A 1 326 ? 22.774 -0.304 -11.056 1.00 90.88 326 LYS A C 1
ATOM 2607 O O . LYS A 1 326 ? 23.189 -1.231 -10.364 1.00 90.88 326 LYS A O 1
ATOM 2612 N N . LYS A 1 327 ? 21.668 0.380 -10.752 1.00 91.69 327 LYS A N 1
ATOM 2613 C CA . LYS A 1 327 ? 20.783 0.102 -9.607 1.00 91.69 327 LYS A CA 1
ATOM 2614 C C . LYS A 1 327 ? 19.719 -0.950 -9.924 1.00 91.69 327 LYS A C 1
ATOM 2616 O O . LYS A 1 327 ? 19.258 -1.654 -9.033 1.00 91.69 327 LYS A O 1
ATOM 2621 N N . ILE A 1 328 ? 19.351 -1.071 -11.199 1.00 93.94 328 ILE A N 1
ATOM 2622 C CA . ILE A 1 328 ? 18.450 -2.109 -11.708 1.00 93.94 328 ILE A CA 1
ATOM 2623 C C . ILE A 1 328 ? 19.217 -2.972 -12.706 1.00 93.94 328 ILE A C 1
ATOM 2625 O O . ILE A 1 328 ? 19.846 -2.459 -13.630 1.00 93.94 328 ILE A O 1
ATOM 2629 N N . LYS A 1 329 ? 19.125 -4.291 -12.557 1.00 95.56 329 LYS A N 1
ATOM 2630 C CA . LYS A 1 329 ? 19.513 -5.253 -13.593 1.00 95.56 329 LYS A CA 1
ATOM 2631 C C . LYS A 1 329 ? 18.244 -5.808 -14.227 1.00 95.56 329 LYS A C 1
ATOM 2633 O O . LYS A 1 329 ? 17.290 -6.101 -13.519 1.00 95.56 329 LYS A O 1
ATOM 2638 N N . ALA A 1 330 ? 18.227 -5.948 -15.547 1.00 92.88 330 ALA A N 1
ATOM 2639 C CA . ALA A 1 330 ? 17.091 -6.510 -16.269 1.00 92.88 330 ALA A CA 1
ATOM 2640 C C . ALA A 1 330 ? 17.534 -7.714 -17.106 1.00 92.88 330 ALA A C 1
ATOM 2642 O O . ALA A 1 330 ? 18.586 -7.665 -17.746 1.00 92.88 330 ALA A O 1
ATOM 2643 N N . ARG A 1 331 ? 16.730 -8.781 -17.114 1.00 92.88 331 ARG A N 1
ATOM 2644 C CA . ARG A 1 331 ? 16.967 -9.993 -17.916 1.00 92.88 331 ARG A CA 1
ATOM 2645 C C . ARG A 1 331 ? 15.677 -10.522 -18.550 1.00 92.88 331 ARG A C 1
ATOM 2647 O O . ARG A 1 331 ? 14.579 -10.189 -18.103 1.00 92.88 331 ARG A O 1
ATOM 2654 N N . GLY A 1 332 ? 15.831 -11.359 -19.577 1.00 91.19 332 GLY A N 1
ATOM 2655 C CA . GLY A 1 332 ? 14.728 -11.877 -20.392 1.00 91.19 332 GLY A CA 1
ATOM 2656 C C . GLY A 1 332 ? 14.267 -10.859 -21.440 1.00 91.19 332 GLY A C 1
ATOM 2657 O O . GLY A 1 332 ? 15.097 -10.242 -22.108 1.00 91.19 332 GLY A O 1
ATOM 2658 N N . ARG A 1 333 ? 12.956 -10.663 -21.574 1.00 88.06 333 ARG A N 1
ATOM 2659 C CA . ARG A 1 333 ? 12.324 -9.789 -22.568 1.00 88.06 333 ARG A CA 1
ATOM 2660 C C . ARG A 1 333 ? 12.456 -8.299 -22.215 1.00 88.06 333 ARG A C 1
ATOM 2662 O O . ARG A 1 333 ? 11.523 -7.684 -21.707 1.00 88.06 333 ARG A O 1
ATOM 2669 N N . THR A 1 334 ? 13.625 -7.703 -22.437 1.00 89.44 334 THR A N 1
ATOM 2670 C CA . THR A 1 334 ? 13.926 -6.309 -22.049 1.00 89.44 334 THR A CA 1
ATOM 2671 C C . THR A 1 334 ? 13.342 -5.243 -22.987 1.00 89.44 334 THR A C 1
ATOM 2673 O O . THR A 1 334 ? 13.207 -4.091 -22.577 1.00 89.44 334 THR A O 1
ATOM 2676 N N . ASP A 1 335 ? 12.902 -5.599 -24.198 1.00 86.06 335 ASP A N 1
ATOM 2677 C CA . ASP A 1 335 ? 12.250 -4.686 -25.157 1.00 86.06 335 ASP A CA 1
ATOM 2678 C C . ASP A 1 335 ? 10.940 -4.079 -24.626 1.00 86.06 335 ASP A C 1
ATOM 2680 O O . ASP A 1 335 ? 10.486 -3.041 -25.107 1.00 86.06 335 ASP A O 1
ATOM 2684 N N . ILE A 1 336 ? 10.326 -4.687 -23.606 1.00 81.50 336 ILE A N 1
ATOM 2685 C CA . ILE A 1 336 ? 9.092 -4.169 -23.000 1.00 81.50 336 ILE A CA 1
ATOM 2686 C C . ILE A 1 336 ? 9.339 -3.127 -21.906 1.00 81.50 336 ILE A C 1
ATOM 2688 O O . ILE A 1 336 ? 8.365 -2.585 -21.387 1.00 81.50 336 ILE A O 1
ATOM 2692 N N . ILE A 1 337 ? 10.590 -2.842 -21.524 1.00 83.81 337 ILE A N 1
ATOM 2693 C CA . ILE A 1 337 ? 10.912 -1.966 -20.383 1.00 83.81 337 ILE A CA 1
ATOM 2694 C C . ILE A 1 337 ? 10.256 -0.581 -20.512 1.00 83.81 337 ILE A C 1
ATOM 2696 O O . ILE A 1 337 ? 9.664 -0.062 -19.558 1.00 83.81 337 ILE A O 1
ATOM 2700 N N . GLU A 1 338 ? 10.281 0.002 -21.709 1.00 77.75 338 GLU A N 1
ATOM 2701 C CA . GLU A 1 338 ? 9.610 1.279 -21.975 1.00 77.75 338 GLU A CA 1
ATOM 2702 C C . GLU A 1 338 ? 8.096 1.174 -21.763 1.00 77.75 338 GLU A C 1
ATOM 2704 O O . GLU A 1 338 ? 7.473 2.043 -21.151 1.00 77.75 338 GLU A O 1
ATOM 2709 N N . LYS A 1 339 ? 7.506 0.057 -22.195 1.00 76.75 339 LYS A N 1
ATOM 2710 C CA . LYS A 1 339 ? 6.073 -0.197 -22.072 1.00 76.75 339 LYS A CA 1
ATOM 2711 C C . LYS A 1 339 ? 5.641 -0.411 -20.624 1.00 76.75 339 LYS A C 1
ATOM 2713 O O . LYS A 1 339 ? 4.581 0.071 -20.246 1.00 76.75 339 LYS A O 1
ATOM 2718 N N . ILE A 1 340 ? 6.437 -1.095 -19.800 1.00 78.38 340 ILE A N 1
ATOM 2719 C CA . ILE A 1 340 ? 6.103 -1.345 -18.385 1.00 78.38 340 ILE A CA 1
ATOM 2720 C C . ILE A 1 340 ? 6.348 -0.110 -17.504 1.00 78.38 340 ILE A C 1
ATOM 2722 O O . ILE A 1 340 ? 5.731 0.018 -16.448 1.00 78.38 340 ILE A O 1
ATOM 2726 N N . THR A 1 341 ? 7.173 0.847 -17.951 1.00 79.19 341 THR A N 1
ATOM 2727 C CA . THR A 1 341 ? 7.443 2.103 -17.222 1.00 79.19 341 THR A CA 1
ATOM 2728 C C . THR A 1 341 ? 6.158 2.898 -16.940 1.00 79.19 341 THR A C 1
ATOM 2730 O O . THR A 1 341 ? 6.057 3.585 -15.922 1.00 79.19 341 THR A O 1
ATOM 2733 N N . ILE A 1 342 ? 5.127 2.762 -17.784 1.00 75.44 342 ILE A N 1
ATOM 2734 C CA . ILE A 1 342 ? 3.818 3.404 -17.584 1.00 75.44 342 ILE A CA 1
ATOM 2735 C C . ILE A 1 342 ? 3.102 2.957 -16.300 1.00 75.44 342 ILE A C 1
ATOM 2737 O O . ILE A 1 342 ? 2.367 3.751 -15.710 1.00 75.44 342 ILE A O 1
ATOM 2741 N N . ILE A 1 343 ? 3.339 1.717 -15.844 1.00 77.88 343 ILE A N 1
ATOM 2742 C CA . ILE A 1 343 ? 2.772 1.194 -14.592 1.00 77.88 343 ILE A CA 1
ATOM 2743 C C . ILE A 1 343 ? 3.224 2.098 -13.460 1.00 77.88 343 ILE A C 1
ATOM 2745 O O . ILE A 1 343 ? 2.404 2.593 -12.695 1.00 77.88 343 ILE A O 1
ATOM 2749 N N . PHE A 1 344 ? 4.526 2.370 -13.410 1.00 77.88 344 PHE A N 1
ATOM 2750 C CA . PHE A 1 344 ? 5.113 3.165 -12.351 1.00 77.88 344 PHE A CA 1
ATOM 2751 C C . PHE A 1 344 ? 4.612 4.608 -12.412 1.00 77.88 344 PHE A C 1
ATOM 2753 O O . PHE A 1 344 ? 4.304 5.160 -11.373 1.00 77.88 344 PHE A O 1
ATOM 2760 N N . LYS A 1 345 ? 4.397 5.194 -13.593 1.00 72.06 345 LYS A N 1
ATOM 2761 C CA . LYS A 1 345 ? 3.885 6.577 -13.723 1.00 72.06 345 LYS A CA 1
ATOM 2762 C C . LYS A 1 345 ? 2.460 6.798 -13.240 1.00 72.06 345 LYS A C 1
ATOM 2764 O O . LYS A 1 345 ? 2.040 7.943 -13.065 1.00 72.06 345 LYS A O 1
ATOM 2769 N N . THR A 1 346 ? 1.681 5.731 -13.144 1.00 69.31 346 THR A N 1
ATOM 2770 C CA . THR A 1 346 ? 0.259 5.855 -12.859 1.00 69.31 346 THR A CA 1
ATOM 2771 C C . THR A 1 346 ? 0.076 6.205 -11.385 1.00 69.31 346 THR A C 1
ATOM 2773 O O . THR A 1 346 ? 0.585 5.478 -10.535 1.00 69.31 346 THR A O 1
ATOM 2776 N N . PRO A 1 347 ? -0.627 7.300 -11.045 1.00 65.69 347 PRO A N 1
ATOM 2777 C CA . PRO A 1 347 ? -0.859 7.656 -9.652 1.00 65.69 347 PRO A CA 1
ATOM 2778 C C . PRO A 1 347 ? -1.605 6.548 -8.899 1.00 65.69 347 PRO A C 1
ATOM 2780 O O . PRO A 1 347 ? -2.565 5.970 -9.415 1.00 65.69 347 PRO A O 1
ATOM 2783 N N . THR A 1 348 ? -1.192 6.286 -7.658 1.00 62.97 348 THR A N 1
ATOM 2784 C CA . THR A 1 348 ? -1.855 5.331 -6.746 1.00 62.97 348 THR A CA 1
ATOM 2785 C C . THR A 1 348 ? -3.049 5.924 -6.025 1.00 62.97 348 THR A C 1
ATOM 2787 O O . THR A 1 348 ? -3.851 5.184 -5.458 1.00 62.97 348 THR A O 1
ATOM 2790 N N . SER A 1 349 ? -3.223 7.242 -6.130 1.00 59.50 349 SER A N 1
ATOM 2791 C CA . SER A 1 349 ? -4.393 7.968 -5.663 1.00 59.50 349 SER A CA 1
ATOM 2792 C C . SER A 1 349 ? -4.943 8.886 -6.756 1.00 59.50 349 SER A C 1
ATOM 2794 O O . SER A 1 349 ? -4.187 9.463 -7.544 1.00 59.50 349 SER A O 1
ATOM 2796 N N . ARG A 1 350 ? -6.272 9.058 -6.803 1.00 46.94 350 ARG A N 1
ATOM 2797 C CA . ARG A 1 350 ? -6.923 10.095 -7.637 1.00 46.94 350 ARG A CA 1
ATOM 2798 C C . ARG A 1 350 ? -6.570 11.515 -7.191 1.00 46.94 350 ARG A C 1
ATOM 2800 O O . ARG A 1 350 ? -6.770 12.464 -7.950 1.00 46.94 350 ARG A O 1
ATOM 2807 N N . VAL A 1 351 ? -6.054 11.656 -5.977 1.00 35.03 351 VAL A N 1
ATOM 2808 C CA . VAL A 1 351 ? -5.561 12.905 -5.414 1.00 35.03 351 VAL A CA 1
ATOM 2809 C C . VAL A 1 351 ? -4.049 12.762 -5.257 1.00 35.03 351 VAL A C 1
ATOM 2811 O O . VAL A 1 351 ? -3.577 11.873 -4.552 1.00 35.03 351 VAL A O 1
ATOM 2814 N N . LYS A 1 352 ? -3.279 13.582 -5.980 1.00 33.91 352 LYS A N 1
ATOM 2815 C CA . LYS A 1 352 ? -1.822 13.627 -5.810 1.00 33.91 352 LYS A CA 1
ATOM 2816 C C . LYS A 1 352 ? -1.512 14.088 -4.380 1.00 33.91 352 LYS A C 1
ATOM 2818 O O . LYS A 1 352 ? -2.074 15.105 -3.970 1.00 33.91 352 LYS A O 1
ATOM 2823 N N . LEU A 1 353 ? -0.654 13.333 -3.686 1.00 29.42 353 LEU A N 1
ATOM 2824 C CA . LEU A 1 353 ? 0.034 13.765 -2.464 1.00 29.42 353 LEU A CA 1
ATOM 2825 C C . LEU A 1 353 ? 0.736 15.109 -2.686 1.00 29.42 353 LEU A C 1
ATOM 2827 O O . LEU A 1 353 ? 1.292 15.299 -3.799 1.00 29.42 353 LEU A O 1
#

InterPro domains:
  IPR003033 SCP2 sterol-binding domain [PF02036] (1-66)
  IPR003033 SCP2 sterol-binding domain [PF02036] (110-192)
  IPR036527 SCP2 sterol-binding domain superfamily [G3DSA:3.30.1050.10] (1-72)
  IPR036527 SCP2 sterol-binding domain superfamily [G3DSA:3.30.1050.10] (93-195)
  IPR036527 SCP2 sterol-binding domain superfamily [G3DSA:3.30.1050.10] (215-346)
  IPR036527 SCP2 sterol-binding domain superfamily [SSF55718] (6-66)
  IPR036527 SCP2 sterol-binding domain superfamily [SSF55718] (93-192)

Secondary structure (DSSP, 8-state):
-B-SSTT-B--SSS-STTPPPSEEEEE-HHHHHHHHTTSS-HHHHHHTTSEEEEE-HHHHHHHHHHHHHHHHHTTS-PPPHHHHHHHHHHS--S--HHHHHHHHHHHHHHH-HHHHTT---EEEEEEEETTEEEEEEEEE-SS-TT-EEESSS-SSSS-SEEEEEEHHHHTTS-SS-EEEE-HHHHHHHHHHHHHHHHTTS-TTHHHHHHHHHH-PPPTT-THHHHHHHHHHHHHT-HHHHHHT--S-EEEEEEETTEEEEEEEEPP---TTS----SEEESPPPS-TTSEEEEEEHHHHHHHHTTTT-S-TT-GGGHHHHHHHTTSEEEEE-GGGHHHHHHHHHS-SSSS--